Protein AF-A0AAW7A9U7-F1 (afdb_monomer_lite)

Radius of gyration: 23.46 Å; chains: 1; bounding box: 69×48×57 Å

pLDDT: mean 78.96, std 15.48, range [26.36, 98.25]

Foldseek 3Di:
DPWDWFFFLQQVVVLLLVLDPPSCPPPPVLVVLSVVLLVLLQVLVLLLVCQVPVVPNVHDCQVDVVVLQVSLLSNLVSLVSSVVSLQVNLCVRLVDDDDPSVVVLVVLLVLVCLQFWDPDCVVVVLSVVLNVCVVVVQWDKDWDDDPNFIKIFIAGPVRDTSDDDDPLADDPPDNIGGSNSVSLVSSLSSLVVSNSSSVVSSVSSCVPDDGPHDDDPVNSVVSCVVRRIRTHDCLVVSQVCCCVRPVRRHNDDCQSVCVPPVLMGGDPDDGLDQSSLVVQVVSLCVSLVWDKDDPDSFKIKTFPDPSCVVCVVPSVVSCVSSVWDFDDFDQDPVNPTTITMTGRDSDPPPPPDD

Secondary structure (DSSP, 8-state):
-PPEEEE-TTHHHHHHHTTSTT-STT-HHHHHHHHHHHHHHHHHHHHHHHHHTHHHHT--TTT-HHHHHHHHHHHHHHHHHHHHHHHHHHHHHHTPPSSSHHHHHHHHHHHHHHTT----THHHHHHHHHHHHHHTT-EEEEEEEETTEEEEEEEETTS-B-PPP-TTTB-TTSS-EEHHHHHHHHHHHHHHHHHHHHHHHHHHHHHH----SPPPHHHHHHHHHHHSEEEETTHHHHHHHHHHHHS--TTS-THHHIIIII------SPTTSHHHHHHHHHHHHHHTT---EEEETTEEEEE--HHHHHHHHHHHHHHHHTT--EEEEEE-TTSSSEEEEEE--S--------

Structure (mmCIF, N/CA/C/O backbone):
data_AF-A0AAW7A9U7-F1
#
_entry.id   AF-A0AAW7A9U7-F1
#
loop_
_atom_site.group_PDB
_atom_site.id
_atom_site.type_symbol
_atom_site.label_atom_id
_atom_site.label_alt_id
_atom_site.label_comp_id
_atom_site.label_asym_id
_atom_site.label_entity_id
_atom_site.label_seq_id
_atom_site.pdbx_PDB_ins_code
_atom_site.Cartn_x
_atom_site.Cartn_y
_atom_site.Cartn_z
_atom_site.occupancy
_atom_site.B_iso_or_equiv
_atom_site.auth_seq_id
_atom_site.auth_comp_id
_atom_site.auth_asym_id
_atom_site.auth_atom_id
_atom_site.pdbx_PDB_model_num
ATOM 1 N N . MET A 1 1 ? 20.936 14.314 9.686 1.00 41.28 1 MET A N 1
ATOM 2 C CA . MET A 1 1 ? 19.819 14.151 8.735 1.00 41.28 1 MET A CA 1
ATOM 3 C C . MET A 1 1 ? 18.602 13.797 9.559 1.00 41.28 1 MET A C 1
ATOM 5 O O . MET A 1 1 ? 18.664 12.809 10.277 1.00 41.28 1 MET A O 1
ATOM 9 N N . GLN A 1 2 ? 17.588 14.657 9.586 1.00 39.44 2 GLN A N 1
ATOM 10 C CA . GLN A 1 2 ? 16.347 14.364 10.300 1.00 39.44 2 GLN A CA 1
ATOM 11 C C . GLN A 1 2 ? 15.600 13.320 9.463 1.00 39.44 2 GLN A C 1
ATOM 13 O O . GLN A 1 2 ? 15.451 13.516 8.261 1.00 39.44 2 GLN A O 1
ATOM 18 N N . ALA A 1 3 ? 15.265 12.174 10.057 1.00 54.06 3 ALA A N 1
ATOM 19 C CA . ALA A 1 3 ? 14.523 11.139 9.352 1.00 54.06 3 ALA A CA 1
ATOM 20 C C . ALA A 1 3 ? 13.120 11.670 9.054 1.00 54.06 3 ALA A C 1
ATOM 22 O O . ALA A 1 3 ? 12.380 12.041 9.968 1.00 54.06 3 ALA A O 1
ATOM 23 N N . ASP A 1 4 ? 12.779 11.712 7.776 1.00 82.19 4 ASP A N 1
ATOM 24 C CA . ASP A 1 4 ? 11.432 12.008 7.329 1.00 82.19 4 ASP A CA 1
ATOM 25 C C . ASP A 1 4 ? 10.533 10.792 7.589 1.00 82.19 4 ASP A C 1
ATOM 27 O O . ASP A 1 4 ? 10.991 9.648 7.709 1.00 82.19 4 ASP A O 1
ATOM 31 N N . SER A 1 5 ? 9.233 11.032 7.733 1.00 88.44 5 SER A N 1
ATOM 32 C CA . SER A 1 5 ? 8.306 9.993 8.170 1.00 88.44 5 SER A CA 1
ATOM 33 C C . SER A 1 5 ? 6.943 10.098 7.509 1.00 88.44 5 SER A C 1
ATOM 35 O O . SER A 1 5 ? 6.496 11.183 7.142 1.00 88.44 5 SER A O 1
ATOM 37 N N . ILE A 1 6 ? 6.259 8.960 7.419 1.00 90.88 6 ILE A N 1
ATOM 38 C CA . ILE A 1 6 ? 4.848 8.878 7.021 1.00 90.88 6 ILE A CA 1
ATOM 39 C C . ILE A 1 6 ? 4.013 8.359 8.192 1.00 90.88 6 ILE A C 1
ATOM 41 O O . ILE A 1 6 ? 4.536 7.684 9.084 1.00 90.88 6 ILE A O 1
ATOM 45 N N . LYS A 1 7 ? 2.706 8.646 8.197 1.00 90.12 7 LYS A N 1
ATOM 46 C CA . LYS A 1 7 ? 1.786 8.111 9.213 1.00 90.12 7 LYS A CA 1
ATOM 47 C C . LYS A 1 7 ? 1.787 6.581 9.150 1.00 90.12 7 LYS A C 1
ATOM 49 O O . LYS A 1 7 ? 1.730 6.008 8.063 1.00 90.12 7 LYS A O 1
ATOM 54 N N . ASN A 1 8 ? 1.823 5.912 10.297 1.00 92.94 8 ASN A N 1
ATOM 55 C CA . ASN A 1 8 ? 1.595 4.473 10.360 1.00 92.94 8 ASN A CA 1
ATOM 56 C C . ASN A 1 8 ? 0.125 4.185 9.981 1.00 92.94 8 ASN A C 1
ATOM 58 O O . ASN A 1 8 ? -0.768 4.615 10.715 1.00 92.94 8 ASN A O 1
ATOM 62 N N . PRO A 1 9 ? -0.155 3.433 8.898 1.00 92.31 9 PRO A N 1
ATOM 63 C CA . PRO A 1 9 ? -1.517 3.101 8.471 1.00 92.31 9 PRO A CA 1
ATOM 64 C C . PRO A 1 9 ? -2.348 2.380 9.538 1.00 92.31 9 PRO A C 1
ATOM 66 O O . PRO A 1 9 ? -3.567 2.468 9.536 1.00 92.31 9 PRO A O 1
ATOM 69 N N . MET A 1 10 ? -1.697 1.678 10.469 1.00 94.50 10 MET A N 1
ATOM 70 C CA . MET A 1 10 ? -2.370 0.968 11.558 1.00 94.50 10 MET A CA 1
ATOM 71 C C . MET A 1 10 ? -2.612 1.844 12.793 1.00 94.50 10 MET A C 1
ATOM 73 O O . MET A 1 10 ? -3.199 1.351 13.750 1.00 94.50 10 MET A O 1
ATOM 77 N N . PHE A 1 11 ? -2.124 3.090 12.835 1.00 91.75 11 PHE A N 1
ATOM 78 C CA . PHE A 1 11 ? -2.052 3.859 14.082 1.00 91.75 11 PHE A CA 1
ATOM 79 C C . PHE A 1 11 ? -3.408 4.002 14.774 1.00 91.75 11 PHE A C 1
ATOM 81 O O . PHE A 1 11 ? -3.537 3.609 15.929 1.00 91.75 11 PHE A O 1
ATOM 88 N N . ASP A 1 12 ? -4.427 4.477 14.057 1.00 88.25 12 ASP A N 1
ATOM 89 C CA . ASP A 1 12 ? -5.750 4.725 14.642 1.00 88.25 12 ASP A CA 1
ATOM 90 C C . ASP A 1 12 ? -6.401 3.418 15.131 1.00 88.25 12 ASP A C 1
ATOM 92 O O . ASP A 1 12 ? -7.093 3.398 16.150 1.00 88.25 12 ASP A O 1
ATOM 96 N N . LEU A 1 13 ? -6.137 2.304 14.434 1.00 92.38 13 LEU A N 1
ATOM 97 C CA . LEU A 1 13 ? -6.562 0.970 14.850 1.00 92.38 13 LEU A CA 1
ATOM 98 C C . LEU A 1 13 ? -5.870 0.550 16.151 1.00 92.38 13 LEU A C 1
ATOM 100 O O . LEU A 1 13 ? -6.543 0.175 17.107 1.00 92.38 13 LEU A O 1
ATOM 104 N N . LEU A 1 14 ? -4.539 0.638 16.204 1.00 92.38 14 LEU A N 1
ATOM 105 C CA . LEU A 1 14 ? -3.754 0.266 17.383 1.00 92.38 14 LEU A CA 1
ATOM 106 C C . LEU A 1 14 ? -4.100 1.142 18.591 1.00 92.38 14 LEU A C 1
ATOM 108 O O . LEU A 1 14 ? -4.207 0.625 19.699 1.00 92.38 14 LEU A O 1
ATOM 112 N N . LEU A 1 15 ? -4.318 2.440 18.377 1.00 90.69 15 LEU A N 1
ATOM 113 C CA . LEU A 1 15 ? -4.740 3.372 19.416 1.00 90.69 15 LEU A CA 1
ATOM 114 C C . LEU A 1 15 ? -6.124 2.998 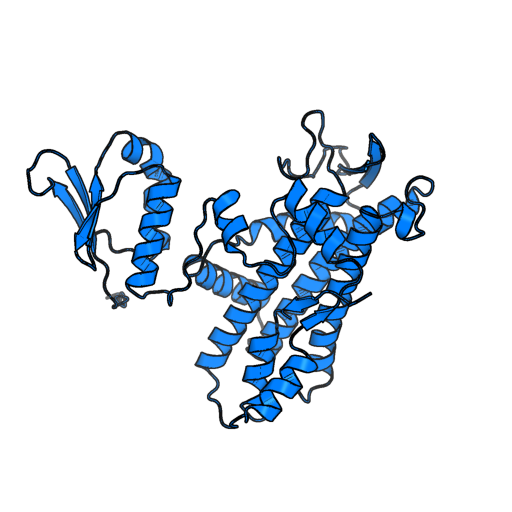19.958 1.00 90.69 15 LEU A C 1
ATOM 116 O O . LEU A 1 15 ? -6.306 2.915 21.168 1.00 90.69 15 LEU A O 1
ATOM 120 N N . PHE A 1 16 ? -7.088 2.696 19.084 1.00 90.44 16 PHE A N 1
ATOM 121 C CA . PHE A 1 16 ? -8.408 2.239 19.518 1.00 90.44 16 PHE A CA 1
ATOM 122 C C . PHE A 1 16 ? -8.340 0.912 20.282 1.00 90.44 16 PHE A C 1
ATOM 124 O O . PHE A 1 16 ? -9.045 0.742 21.275 1.00 90.44 16 PHE A O 1
ATOM 131 N N . MET A 1 17 ? -7.469 -0.014 19.874 1.00 92.38 17 MET A N 1
ATOM 132 C CA . MET A 1 17 ? -7.273 -1.289 20.569 1.00 92.38 17 MET A CA 1
ATOM 133 C C . MET A 1 17 ? -6.826 -1.110 22.027 1.00 92.38 17 MET A C 1
ATOM 135 O O . MET A 1 17 ? -7.226 -1.889 22.885 1.00 92.38 17 MET A O 1
ATOM 139 N N . GLN A 1 18 ? -6.098 -0.041 22.351 1.00 91.06 18 GLN A N 1
ATOM 140 C CA . GLN A 1 18 ? -5.706 0.276 23.733 1.00 91.06 18 GLN A CA 1
ATOM 141 C C . GLN A 1 18 ? -6.896 0.669 24.630 1.00 91.06 18 GLN A C 1
ATOM 143 O O . GLN A 1 18 ? -6.766 0.705 25.850 1.00 91.06 18 GLN A O 1
ATOM 148 N N . THR A 1 19 ? -8.065 0.952 24.048 1.00 89.81 19 THR A N 1
ATOM 149 C CA . THR A 1 19 ? -9.246 1.427 24.786 1.00 89.81 19 THR A CA 1
ATOM 150 C C . THR A 1 19 ? -10.119 0.306 25.355 1.00 89.81 19 THR A C 1
ATOM 152 O O . THR A 1 19 ? -11.183 0.587 25.902 1.00 89.81 19 THR A O 1
ATOM 155 N N . TYR A 1 20 ? -9.721 -0.965 25.251 1.00 89.00 20 TYR A N 1
ATOM 156 C CA . TYR A 1 20 ? -10.467 -2.087 25.829 1.00 89.00 20 TYR A CA 1
ATOM 157 C C . TYR A 1 20 ? -9.557 -3.254 26.239 1.00 89.00 20 TYR A C 1
ATOM 159 O O . TYR A 1 20 ? -8.436 -3.389 25.752 1.00 89.00 20 TYR A O 1
ATOM 167 N N . GLU A 1 21 ? -10.032 -4.099 27.158 1.00 85.50 21 GLU A N 1
ATOM 168 C CA . GLU A 1 21 ? -9.302 -5.285 27.635 1.00 85.50 21 GLU A CA 1
ATOM 169 C C . GLU A 1 21 ? -9.341 -6.447 26.631 1.00 85.50 21 GLU A C 1
ATOM 171 O O . GLU A 1 21 ? -10.239 -6.534 25.797 1.00 85.50 21 GLU A O 1
ATOM 176 N N . ASN A 1 22 ? -8.398 -7.394 26.736 1.00 82.69 22 ASN A N 1
ATOM 177 C CA . ASN A 1 22 ? -8.270 -8.535 25.810 1.00 82.69 22 ASN A CA 1
ATOM 178 C C . ASN A 1 22 ? -8.146 -8.105 24.336 1.00 82.69 22 ASN A C 1
ATOM 180 O O . ASN A 1 22 ? -8.550 -8.817 23.419 1.00 82.69 22 ASN A O 1
ATOM 184 N N . ASN A 1 23 ? -7.554 -6.934 24.113 1.00 82.56 23 ASN A N 1
ATOM 185 C CA . ASN A 1 23 ? -7.349 -6.336 22.799 1.00 82.56 23 ASN A CA 1
ATOM 186 C C . ASN A 1 23 ? -6.312 -7.062 21.930 1.00 82.56 23 ASN A C 1
ATOM 188 O O . ASN A 1 23 ? -6.149 -6.726 20.764 1.00 82.56 23 ASN A O 1
ATOM 192 N N . GLY A 1 24 ? -5.607 -8.060 22.465 1.00 81.81 24 GLY A N 1
ATOM 193 C CA . GLY A 1 24 ? -4.599 -8.815 21.727 1.00 81.81 24 GLY A CA 1
ATOM 194 C C . GLY A 1 24 ? -3.279 -8.070 21.515 1.00 81.81 24 GLY A C 1
ATOM 195 O O . GLY A 1 24 ? -2.397 -8.615 20.858 1.00 81.81 24 GLY A O 1
ATOM 196 N N . LEU A 1 25 ? -3.103 -6.874 22.088 1.00 87.69 25 LEU A N 1
ATOM 197 C CA . LEU A 1 25 ? -1.838 -6.131 22.057 1.00 87.69 25 LEU A CA 1
ATOM 198 C C . LEU A 1 25 ? -0.754 -6.748 22.951 1.00 87.69 25 LEU A C 1
ATOM 200 O O . LEU A 1 25 ? 0.408 -6.389 22.793 1.00 87.69 25 LEU A O 1
ATOM 204 N N . ASP A 1 26 ? -1.119 -7.716 23.796 1.00 87.38 26 ASP A N 1
ATOM 205 C CA . ASP A 1 26 ? -0.199 -8.579 24.545 1.00 87.38 26 ASP A CA 1
ATOM 206 C C . ASP A 1 26 ? 0.092 -9.919 23.831 1.00 87.38 26 ASP A C 1
ATOM 208 O O . ASP A 1 26 ? 0.961 -10.677 24.263 1.00 87.38 26 ASP A O 1
ATOM 212 N N . ASP A 1 27 ? -0.599 -10.239 22.723 1.00 93.56 27 ASP A N 1
ATOM 213 C CA . ASP A 1 27 ? -0.305 -11.448 21.941 1.00 93.56 27 ASP A CA 1
ATOM 214 C C . ASP A 1 27 ? 0.951 -11.230 21.086 1.00 93.56 27 ASP A C 1
ATOM 216 O O . ASP A 1 27 ? 0.940 -10.535 20.064 1.00 93.56 27 ASP A O 1
ATOM 220 N N . GLU A 1 28 ? 2.040 -11.903 21.459 1.00 93.69 28 GLU A N 1
ATOM 221 C CA . GLU A 1 28 ? 3.309 -11.874 20.733 1.00 93.69 28 GLU A CA 1
ATOM 222 C C . GLU A 1 28 ? 3.166 -12.167 19.232 1.00 93.69 28 GLU A C 1
ATOM 224 O O . GLU A 1 28 ? 3.887 -11.582 18.415 1.00 93.69 28 GLU A O 1
ATOM 229 N N . LYS A 1 29 ? 2.247 -13.057 18.832 1.00 93.62 29 LYS A N 1
ATOM 230 C CA . LYS A 1 29 ? 2.025 -13.376 17.415 1.00 93.62 29 LYS A CA 1
ATOM 231 C C . LYS A 1 29 ? 1.421 -12.192 16.677 1.00 93.62 29 LYS A C 1
ATOM 233 O O . LYS A 1 29 ? 1.859 -11.909 15.559 1.00 93.62 29 LYS A O 1
ATOM 238 N N . PHE A 1 30 ? 0.454 -11.507 17.282 1.00 94.31 30 PHE A N 1
ATOM 239 C CA . PHE A 1 30 ? -0.150 -10.306 16.716 1.00 94.31 30 PHE A CA 1
ATOM 240 C C . PHE A 1 30 ? 0.872 -9.172 16.617 1.00 94.31 30 PHE A C 1
ATOM 242 O O . PHE A 1 30 ? 1.113 -8.653 15.525 1.00 94.31 30 PHE A O 1
ATOM 249 N N . ILE A 1 31 ? 1.584 -8.885 17.712 1.00 93.25 31 ILE A N 1
ATOM 250 C CA . ILE A 1 31 ? 2.655 -7.878 17.750 1.00 93.25 31 ILE A CA 1
ATOM 251 C C . ILE A 1 31 ? 3.687 -8.149 16.647 1.00 93.25 31 ILE A C 1
ATOM 253 O O . ILE A 1 31 ? 4.125 -7.233 15.943 1.00 93.25 31 ILE A O 1
ATOM 257 N N . ARG A 1 32 ? 4.076 -9.417 16.456 1.00 94.62 32 ARG A N 1
ATOM 258 C CA . ARG A 1 32 ? 5.034 -9.810 15.418 1.00 94.62 32 ARG A CA 1
ATOM 259 C C . ARG A 1 32 ? 4.496 -9.579 14.010 1.00 94.62 32 ARG A C 1
ATOM 261 O O . ARG A 1 32 ? 5.272 -9.164 13.153 1.00 94.62 32 ARG A O 1
ATOM 268 N N . LYS A 1 33 ? 3.203 -9.803 13.752 1.00 95.75 33 LYS A N 1
ATOM 269 C CA . LYS A 1 33 ? 2.580 -9.481 12.455 1.00 95.75 33 LYS A CA 1
ATOM 270 C C . LYS A 1 33 ? 2.636 -7.982 12.171 1.00 95.75 33 LYS A C 1
ATOM 272 O O . LYS A 1 33 ? 3.108 -7.609 11.101 1.00 95.75 33 LYS A O 1
ATOM 277 N N . CYS A 1 34 ? 2.268 -7.145 13.141 1.00 95.56 34 CYS A N 1
ATOM 278 C CA . CYS A 1 34 ? 2.340 -5.688 13.008 1.00 95.56 34 CYS A CA 1
ATOM 279 C C . CYS A 1 34 ? 3.777 -5.223 12.725 1.00 95.56 34 CYS A C 1
ATOM 281 O O . CYS A 1 34 ? 4.018 -4.516 11.749 1.00 95.56 34 CYS A O 1
ATOM 283 N N . LYS A 1 35 ? 4.767 -5.699 13.496 1.00 95.19 35 LYS A N 1
ATOM 284 C CA . LYS A 1 35 ? 6.194 -5.394 13.258 1.00 95.19 35 LYS A CA 1
ATOM 285 C C . LYS A 1 35 ? 6.685 -5.880 11.891 1.00 95.19 35 LYS A C 1
ATOM 287 O O . LYS A 1 35 ? 7.459 -5.189 11.226 1.00 95.19 35 LYS A O 1
ATOM 292 N N . ASN A 1 36 ? 6.239 -7.058 11.456 1.00 97.31 36 ASN A N 1
ATOM 293 C CA . ASN A 1 36 ? 6.589 -7.604 10.149 1.00 97.31 36 ASN A CA 1
ATOM 294 C C . ASN A 1 36 ? 5.992 -6.785 9.003 1.00 97.31 36 ASN A C 1
ATOM 296 O O . ASN A 1 36 ? 6.647 -6.681 7.967 1.00 97.31 36 ASN A O 1
ATOM 300 N N . LEU A 1 37 ? 4.797 -6.206 9.163 1.00 98.00 37 LEU A N 1
ATOM 301 C CA . LEU A 1 37 ? 4.210 -5.325 8.152 1.00 98.00 37 LEU A CA 1
ATOM 302 C C . LEU A 1 37 ? 5.119 -4.115 7.922 1.00 98.00 37 LEU A C 1
ATOM 304 O O . LEU A 1 37 ? 5.569 -3.907 6.797 1.00 98.00 37 LEU A O 1
ATOM 308 N N . VAL A 1 38 ? 5.478 -3.409 9.002 1.00 96.44 38 VAL A N 1
ATOM 309 C CA . VAL A 1 38 ? 6.403 -2.263 8.950 1.00 96.44 38 VAL A CA 1
ATOM 310 C C . VAL A 1 38 ? 7.731 -2.679 8.320 1.00 96.44 38 VAL A C 1
ATOM 312 O O . VAL A 1 38 ? 8.179 -2.083 7.350 1.00 96.44 38 VAL A O 1
ATOM 315 N N . THR A 1 39 ? 8.320 -3.778 8.798 1.00 96.75 39 THR A N 1
ATOM 316 C CA . THR A 1 39 ? 9.617 -4.271 8.308 1.00 96.75 39 THR A CA 1
ATOM 317 C C . THR A 1 39 ? 9.596 -4.592 6.812 1.00 96.75 39 THR A C 1
ATOM 319 O O . THR A 1 39 ? 10.564 -4.312 6.105 1.00 96.75 39 THR A O 1
ATOM 322 N N . ASN A 1 40 ? 8.531 -5.224 6.308 1.00 98.25 40 ASN A N 1
ATOM 323 C CA . ASN A 1 40 ? 8.441 -5.555 4.886 1.00 98.25 40 ASN A CA 1
ATOM 324 C C . ASN A 1 40 ? 8.168 -4.317 4.033 1.00 98.25 40 ASN A C 1
ATOM 326 O O . ASN A 1 40 ? 8.744 -4.225 2.951 1.00 98.25 40 ASN A O 1
ATOM 330 N N . PHE A 1 41 ? 7.383 -3.360 4.531 1.00 97.69 41 PHE A N 1
ATOM 331 C CA . PHE A 1 41 ? 7.196 -2.076 3.864 1.00 97.69 41 PHE A CA 1
ATOM 332 C C . PHE A 1 41 ? 8.513 -1.292 3.783 1.00 97.69 41 PHE A C 1
ATOM 334 O O . PHE A 1 41 ? 8.893 -0.856 2.702 1.00 97.69 41 PHE A O 1
ATOM 341 N N . THR A 1 42 ? 9.288 -1.216 4.869 1.00 95.94 42 THR A N 1
ATOM 342 C CA . THR A 1 42 ? 10.629 -0.606 4.858 1.00 95.94 42 THR A CA 1
ATOM 343 C C . THR A 1 42 ? 11.575 -1.298 3.888 1.00 95.94 42 THR A C 1
ATOM 345 O O . THR A 1 42 ? 12.300 -0.632 3.159 1.00 95.94 42 THR A O 1
ATOM 348 N N . LYS A 1 43 ? 11.545 -2.630 3.809 1.00 96.75 43 LYS A N 1
ATOM 349 C CA . LYS A 1 43 ? 12.347 -3.377 2.829 1.00 96.75 43 LYS A CA 1
ATOM 350 C C . LYS A 1 43 ? 11.943 -3.077 1.387 1.00 96.75 43 LYS A C 1
ATOM 352 O O . LYS A 1 43 ? 12.829 -2.978 0.543 1.00 96.75 43 LYS A O 1
ATOM 357 N N . LEU A 1 44 ? 10.645 -2.949 1.106 1.00 97.69 44 LEU A N 1
ATOM 358 C CA . LEU A 1 44 ? 10.158 -2.524 -0.206 1.00 97.69 44 LEU A CA 1
ATOM 359 C C . LEU A 1 44 ? 10.669 -1.117 -0.520 1.00 97.69 44 LEU A C 1
ATOM 361 O O . LEU A 1 44 ? 11.357 -0.948 -1.519 1.00 97.69 44 LEU A O 1
ATOM 365 N N . TYR A 1 45 ? 10.419 -0.157 0.374 1.00 95.56 45 TYR A N 1
ATOM 366 C CA . TYR A 1 45 ? 10.874 1.225 0.239 1.00 95.56 45 TYR A CA 1
ATOM 367 C C . TYR A 1 45 ? 12.372 1.307 -0.073 1.00 95.56 45 TYR A C 1
ATOM 369 O O . TYR A 1 45 ? 12.745 1.872 -1.093 1.00 95.56 45 TYR A O 1
ATOM 377 N N . LEU A 1 46 ? 13.221 0.671 0.742 1.00 93.50 46 LEU A N 1
ATOM 378 C CA . LEU A 1 46 ? 14.675 0.692 0.557 1.00 93.50 46 LEU A CA 1
ATOM 379 C C . LEU A 1 46 ? 15.107 0.062 -0.772 1.00 93.50 46 LEU A C 1
ATOM 381 O O . LEU A 1 46 ? 16.091 0.492 -1.366 1.00 93.50 46 LEU A O 1
ATOM 385 N N . SER A 1 47 ? 14.377 -0.945 -1.257 1.00 94.94 47 SER A N 1
ATOM 386 C CA . SER A 1 47 ? 14.666 -1.562 -2.557 1.00 94.94 47 SER A CA 1
ATOM 387 C C . SER A 1 47 ? 14.351 -0.598 -3.696 1.00 94.94 47 SER A C 1
ATOM 389 O O . SER A 1 47 ? 15.181 -0.413 -4.582 1.00 94.94 47 SER A O 1
ATOM 391 N N . VAL A 1 48 ? 13.198 0.073 -3.641 1.00 94.56 48 VAL A N 1
ATOM 392 C CA . VAL A 1 48 ? 12.820 1.092 -4.630 1.00 94.56 48 VAL A CA 1
ATOM 393 C C . VAL A 1 48 ? 13.777 2.278 -4.584 1.00 94.56 48 VAL A C 1
ATOM 395 O O . VAL A 1 48 ? 14.305 2.684 -5.612 1.00 94.56 48 VAL A O 1
ATOM 398 N N . ASP A 1 49 ? 14.075 2.778 -3.393 1.00 92.25 49 ASP A N 1
ATOM 399 C CA . ASP A 1 49 ? 15.027 3.862 -3.173 1.00 92.25 49 ASP A CA 1
ATOM 400 C C . ASP A 1 49 ? 16.443 3.497 -3.668 1.00 92.25 49 ASP A C 1
ATOM 402 O O . ASP A 1 49 ? 17.129 4.323 -4.267 1.00 92.25 49 ASP A O 1
ATOM 406 N N . SER A 1 50 ? 16.873 2.237 -3.528 1.00 91.62 50 SER A N 1
ATOM 407 C CA . SER A 1 50 ? 18.141 1.777 -4.114 1.00 91.62 50 SER A CA 1
ATOM 408 C C . SER A 1 50 ? 18.137 1.764 -5.646 1.00 91.62 50 SER A C 1
ATOM 410 O O . SER A 1 50 ? 19.170 2.053 -6.243 1.00 91.62 50 SER A O 1
ATOM 412 N N . ILE A 1 51 ? 16.998 1.460 -6.287 1.00 92.38 51 ILE A N 1
ATOM 413 C CA . ILE A 1 51 ? 16.861 1.510 -7.752 1.00 92.38 51 ILE A CA 1
ATOM 414 C C . ILE A 1 51 ? 17.002 2.956 -8.241 1.00 92.38 51 ILE A C 1
ATOM 416 O O . ILE A 1 51 ? 17.697 3.204 -9.222 1.00 92.38 51 ILE A O 1
ATOM 420 N N . LEU A 1 52 ? 16.355 3.906 -7.560 1.00 88.44 52 LEU A N 1
ATOM 421 C CA . LEU A 1 52 ? 16.383 5.324 -7.937 1.00 88.44 52 LEU A CA 1
ATOM 422 C C . LEU A 1 52 ? 17.754 5.953 -7.708 1.00 88.44 52 LEU A C 1
ATOM 424 O O . LEU A 1 52 ? 18.227 6.750 -8.512 1.00 88.44 52 LEU A O 1
ATOM 428 N N . ASN A 1 53 ? 18.391 5.578 -6.603 1.00 85.75 53 ASN A N 1
ATOM 429 C CA . ASN A 1 53 ? 19.597 6.219 -6.112 1.00 85.75 53 ASN A CA 1
ATOM 430 C C . ASN A 1 53 ? 20.786 5.253 -6.108 1.00 85.75 53 ASN A C 1
ATOM 432 O O . ASN A 1 53 ? 21.534 5.205 -5.128 1.00 85.75 53 ASN A O 1
ATOM 436 N N . GLU A 1 54 ? 20.965 4.499 -7.198 1.00 83.81 54 GLU A N 1
ATOM 437 C CA . GLU A 1 54 ? 21.988 3.453 -7.351 1.00 83.81 54 GLU A CA 1
ATOM 438 C C . GLU A 1 54 ? 23.372 3.937 -6.885 1.00 83.81 54 GLU A C 1
ATOM 440 O O . GLU A 1 54 ? 23.935 3.390 -5.934 1.00 83.81 54 GLU A O 1
ATOM 445 N N . ASN A 1 55 ? 23.850 5.051 -7.453 1.00 75.25 55 ASN A N 1
ATOM 446 C CA . ASN A 1 55 ? 25.160 5.640 -7.146 1.00 75.25 55 ASN A CA 1
ATOM 447 C C . ASN A 1 55 ? 25.351 5.974 -5.656 1.00 75.25 55 ASN A C 1
ATOM 449 O O . ASN A 1 55 ? 26.456 5.855 -5.132 1.00 75.25 55 ASN A O 1
ATOM 453 N N . SER A 1 56 ? 24.284 6.391 -4.973 1.00 76.50 56 SER A N 1
ATOM 454 C CA . SER A 1 56 ? 24.313 6.766 -3.553 1.00 76.50 56 SER A CA 1
ATOM 455 C C . SER A 1 56 ? 24.044 5.578 -2.624 1.00 76.50 56 SER A C 1
ATOM 457 O O . SER A 1 56 ? 24.340 5.642 -1.436 1.00 76.50 56 SER A O 1
ATOM 459 N N . SER A 1 57 ? 23.463 4.498 -3.149 1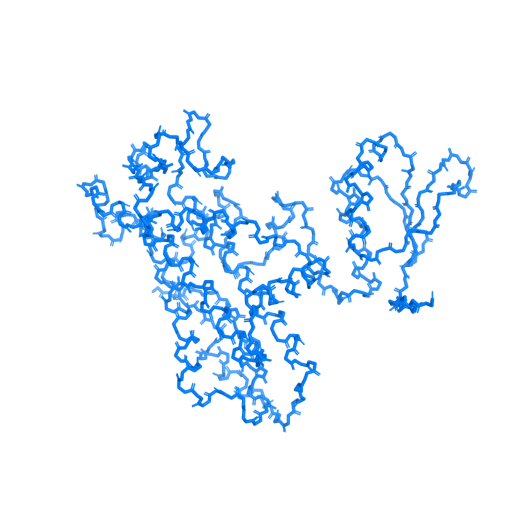.00 71.44 57 SER A N 1
ATOM 460 C CA . SER A 1 57 ? 23.076 3.304 -2.391 1.00 71.44 57 SER A CA 1
ATOM 461 C C . SER A 1 57 ? 24.207 2.281 -2.235 1.00 71.44 57 SER A C 1
ATOM 463 O O . SER A 1 57 ? 24.114 1.385 -1.399 1.00 71.44 57 SER A O 1
ATOM 465 N N . GLY A 1 58 ? 25.273 2.402 -3.035 1.00 71.56 58 GLY A N 1
ATOM 466 C CA . GLY A 1 58 ? 26.395 1.460 -3.047 1.00 71.56 58 GLY A CA 1
ATOM 467 C C . GLY A 1 58 ? 26.106 0.136 -3.766 1.00 71.56 58 GLY A C 1
ATOM 468 O O . GLY A 1 58 ? 26.974 -0.737 -3.787 1.00 71.56 58 GLY A O 1
ATOM 469 N N . PHE A 1 59 ? 24.921 -0.022 -4.364 1.00 77.62 59 PHE A N 1
ATOM 470 C CA . PHE A 1 59 ? 24.599 -1.141 -5.249 1.00 77.62 59 PHE A CA 1
ATOM 471 C C . PHE A 1 59 ? 25.050 -0.821 -6.685 1.00 77.62 59 PHE A C 1
ATOM 473 O O . PHE A 1 59 ? 24.841 0.288 -7.157 1.00 77.62 59 PHE A O 1
ATOM 480 N N . ASP A 1 60 ? 25.671 -1.784 -7.376 1.00 79.69 60 ASP A N 1
ATOM 481 C CA . ASP A 1 60 ? 26.105 -1.656 -8.781 1.00 79.69 60 ASP A CA 1
ATOM 482 C C . ASP A 1 60 ? 25.219 -2.538 -9.674 1.00 79.69 60 ASP A C 1
ATOM 484 O O . ASP A 1 60 ? 25.591 -3.632 -10.115 1.00 79.69 60 ASP A O 1
ATOM 488 N N . TYR A 1 61 ? 23.989 -2.076 -9.880 1.00 84.25 61 TYR A N 1
ATOM 489 C CA . TYR A 1 61 ? 23.006 -2.720 -10.742 1.00 84.25 61 TYR A CA 1
ATOM 490 C C . TYR A 1 61 ? 23.426 -2.658 -12.213 1.00 84.25 61 TYR A C 1
ATOM 492 O O . TYR A 1 61 ? 23.139 -3.596 -12.959 1.00 84.25 61 TYR A O 1
ATOM 500 N N . LYS A 1 62 ? 24.152 -1.620 -12.648 1.00 82.00 62 LYS A N 1
ATOM 501 C CA . LYS A 1 62 ? 24.690 -1.502 -14.016 1.00 82.00 62 LYS A CA 1
ATOM 502 C C . LYS A 1 62 ? 25.595 -2.667 -14.382 1.00 82.00 62 LYS A C 1
ATOM 504 O O . LYS A 1 62 ? 25.435 -3.249 -15.459 1.00 82.00 62 LYS A O 1
ATOM 509 N N . ARG A 1 63 ? 26.506 -3.058 -13.490 1.00 83.75 63 ARG A N 1
ATOM 510 C CA . ARG A 1 63 ? 27.466 -4.138 -13.764 1.00 83.75 63 ARG A CA 1
ATOM 511 C C . ARG A 1 63 ? 26.991 -5.521 -13.332 1.00 83.75 63 ARG A C 1
ATOM 513 O O . ARG A 1 63 ? 27.591 -6.503 -13.763 1.00 83.75 63 ARG A O 1
ATOM 520 N N . ASN A 1 64 ? 25.927 -5.625 -12.533 1.00 87.56 64 ASN A N 1
ATOM 521 C CA . ASN A 1 64 ? 25.453 -6.904 -12.008 1.00 87.56 64 ASN A CA 1
ATOM 522 C C . ASN A 1 64 ? 24.020 -7.243 -12.450 1.00 87.56 64 ASN A C 1
ATOM 524 O O . ASN A 1 64 ? 23.036 -6.833 -11.835 1.00 87.56 64 ASN A O 1
ATOM 528 N N . GLU A 1 65 ? 23.909 -8.054 -13.503 1.00 86.69 65 GLU A N 1
ATOM 529 C CA . GLU A 1 65 ? 22.626 -8.520 -14.044 1.00 86.69 65 GLU A CA 1
ATOM 530 C C . GLU A 1 65 ? 21.790 -9.313 -13.043 1.00 86.69 65 GLU A C 1
ATOM 532 O O . GLU A 1 65 ? 20.588 -9.074 -12.923 1.00 86.69 65 GLU A O 1
ATOM 537 N N . LEU A 1 66 ? 22.423 -10.208 -12.283 1.00 88.19 66 LEU A N 1
ATOM 538 C CA . LEU A 1 66 ? 21.729 -11.020 -11.292 1.00 88.19 66 LEU A CA 1
ATOM 539 C C . LEU A 1 66 ? 21.074 -10.139 -10.224 1.00 88.19 66 LEU A C 1
ATOM 541 O O . LEU A 1 66 ? 19.926 -10.375 -9.856 1.00 88.19 66 LEU A O 1
ATOM 545 N N . MET A 1 67 ? 21.769 -9.093 -9.770 1.00 89.56 67 MET A N 1
ATOM 546 C CA . MET A 1 67 ? 21.211 -8.146 -8.805 1.00 89.56 67 MET A CA 1
ATOM 547 C C . MET A 1 67 ? 20.023 -7.370 -9.376 1.00 89.56 67 MET A C 1
ATOM 549 O O . MET A 1 67 ? 19.057 -7.154 -8.651 1.00 89.56 67 MET A O 1
ATOM 553 N N . ARG A 1 68 ? 20.038 -7.001 -10.667 1.00 91.56 68 ARG A N 1
ATOM 554 C CA . ARG A 1 68 ? 18.877 -6.352 -11.304 1.00 91.56 68 ARG A CA 1
ATOM 555 C C . ARG A 1 68 ? 17.637 -7.237 -11.242 1.00 91.56 68 ARG A C 1
ATOM 557 O O . ARG A 1 68 ? 16.578 -6.778 -10.823 1.00 91.56 68 ARG A O 1
ATOM 564 N N . ILE A 1 69 ? 17.782 -8.502 -11.645 1.00 92.44 69 ILE A N 1
ATOM 565 C CA . ILE A 1 69 ? 16.684 -9.478 -11.639 1.00 92.44 69 ILE A CA 1
ATOM 566 C C . ILE A 1 69 ? 16.176 -9.664 -10.208 1.00 92.44 69 ILE A C 1
ATOM 568 O O . ILE A 1 69 ? 14.988 -9.483 -9.944 1.00 92.44 69 ILE A O 1
ATOM 572 N N . GLN A 1 70 ? 17.087 -9.936 -9.270 1.00 92.50 70 GLN A N 1
ATOM 573 C CA . GLN A 1 70 ? 16.747 -10.190 -7.873 1.00 92.50 70 GLN A CA 1
ATOM 574 C C . GLN A 1 70 ? 16.037 -9.007 -7.214 1.00 92.50 70 GLN A C 1
ATOM 576 O O . GLN A 1 70 ? 15.068 -9.223 -6.491 1.00 92.50 70 GLN A O 1
ATOM 581 N N . THR A 1 71 ? 16.463 -7.767 -7.462 1.00 94.25 71 THR A N 1
ATOM 582 C CA . THR A 1 71 ? 15.799 -6.591 -6.883 1.00 94.25 71 THR A CA 1
ATOM 583 C C . THR A 1 71 ? 14.381 -6.419 -7.433 1.00 94.25 71 THR A C 1
ATOM 585 O O . THR A 1 71 ? 13.462 -6.147 -6.659 1.00 94.25 71 THR A O 1
ATOM 588 N N . ILE A 1 72 ? 14.162 -6.641 -8.736 1.00 95.25 72 ILE A N 1
ATOM 589 C CA . ILE A 1 72 ? 12.819 -6.583 -9.340 1.00 95.25 72 ILE A CA 1
ATOM 590 C C . ILE A 1 72 ? 11.915 -7.664 -8.735 1.00 95.25 72 ILE A C 1
ATOM 592 O O . ILE A 1 72 ? 10.819 -7.354 -8.263 1.00 95.25 72 ILE A O 1
ATOM 596 N N . GLU A 1 73 ? 12.371 -8.919 -8.687 1.00 95.44 73 GLU A N 1
ATOM 597 C CA . GLU A 1 73 ? 11.624 -10.024 -8.066 1.00 95.44 73 GLU A CA 1
ATOM 598 C C . GLU A 1 73 ? 11.314 -9.746 -6.596 1.00 95.44 73 GLU A C 1
ATOM 600 O O . GLU A 1 73 ? 10.190 -9.954 -6.129 1.00 95.44 73 GLU A O 1
ATOM 605 N N . TYR A 1 74 ? 12.297 -9.226 -5.863 1.00 96.06 74 TYR A N 1
ATOM 606 C CA . TYR A 1 74 ? 12.163 -8.907 -4.453 1.00 96.06 74 TYR A CA 1
ATOM 607 C C . TYR A 1 74 ? 11.073 -7.861 -4.202 1.00 96.06 74 TYR A C 1
ATOM 609 O O . TYR A 1 74 ? 10.271 -8.039 -3.281 1.00 96.06 74 TYR A O 1
ATOM 617 N N . CYS A 1 75 ? 10.967 -6.825 -5.039 1.00 97.31 75 CYS A N 1
ATOM 618 C CA . CYS A 1 75 ? 9.883 -5.847 -4.953 1.00 97.31 75 CYS A CA 1
ATOM 619 C C . CYS A 1 75 ? 8.498 -6.500 -5.130 1.00 97.31 75 CYS A C 1
ATOM 621 O O . CYS A 1 75 ? 7.617 -6.283 -4.293 1.00 97.31 75 CYS A O 1
ATOM 623 N N . TYR A 1 76 ? 8.309 -7.366 -6.139 1.00 95.88 76 TYR A N 1
ATOM 624 C CA . TYR A 1 76 ? 7.053 -8.119 -6.323 1.00 95.88 76 TYR A CA 1
ATOM 625 C C . TYR A 1 76 ? 6.707 -8.976 -5.099 1.00 95.88 76 TYR A C 1
ATOM 627 O O . TYR A 1 76 ? 5.571 -8.964 -4.612 1.00 95.88 76 TYR A O 1
ATOM 635 N N . LEU A 1 77 ? 7.692 -9.706 -4.570 1.00 95.75 77 LEU A N 1
ATOM 636 C CA . LEU A 1 77 ? 7.517 -10.548 -3.387 1.00 95.75 77 LEU A CA 1
ATOM 637 C C . LEU A 1 77 ? 7.140 -9.721 -2.154 1.00 95.75 77 LEU A C 1
ATOM 639 O O . LEU A 1 77 ? 6.282 -10.139 -1.369 1.00 95.75 77 LEU A O 1
ATOM 643 N N . LYS A 1 78 ? 7.749 -8.543 -1.971 1.00 97.44 78 LYS A N 1
ATOM 644 C CA . LYS A 1 78 ? 7.457 -7.671 -0.829 1.00 97.44 78 LYS A CA 1
ATOM 645 C C . LYS A 1 78 ? 6.064 -7.080 -0.890 1.00 97.44 78 LYS A C 1
ATOM 647 O O . LYS A 1 78 ? 5.378 -7.141 0.126 1.00 97.44 78 LYS A O 1
ATOM 652 N N . ILE A 1 79 ? 5.620 -6.609 -2.053 1.00 95.56 79 ILE A N 1
ATOM 653 C CA . ILE A 1 79 ? 4.256 -6.094 -2.231 1.00 95.56 79 ILE A CA 1
ATOM 654 C C . ILE A 1 79 ? 3.229 -7.155 -1.824 1.00 95.56 79 ILE A C 1
ATOM 656 O O . ILE A 1 79 ? 2.359 -6.886 -0.997 1.00 95.56 79 ILE A O 1
ATOM 660 N N . SER A 1 80 ? 3.387 -8.393 -2.302 1.00 93.06 80 SER A N 1
ATOM 661 C CA . SER A 1 80 ? 2.479 -9.473 -1.907 1.00 93.06 80 SER A CA 1
ATOM 662 C C . SER A 1 80 ? 2.584 -9.850 -0.430 1.00 93.06 80 SER A C 1
ATOM 664 O O . SER A 1 80 ? 1.574 -10.138 0.199 1.00 93.06 80 SER A O 1
ATOM 666 N N . THR A 1 81 ? 3.786 -9.842 0.147 1.00 95.69 81 THR A N 1
ATOM 667 C CA . THR A 1 81 ? 3.967 -10.161 1.572 1.00 95.69 81 THR A CA 1
ATOM 668 C C . THR A 1 81 ? 3.278 -9.125 2.465 1.00 95.69 81 THR A C 1
ATOM 670 O O . THR A 1 81 ? 2.676 -9.479 3.476 1.00 95.69 81 THR A O 1
ATOM 673 N N . ILE A 1 82 ? 3.379 -7.840 2.113 1.00 97.44 82 ILE A N 1
ATOM 674 C CA . ILE A 1 82 ? 2.738 -6.736 2.839 1.00 97.44 82 ILE A CA 1
ATOM 675 C C . ILE A 1 82 ? 1.217 -6.880 2.766 1.00 97.44 82 ILE A C 1
ATOM 677 O O . ILE A 1 82 ? 0.551 -6.770 3.794 1.00 97.44 82 ILE A O 1
ATOM 681 N N . TRP A 1 83 ? 0.689 -7.197 1.580 1.00 91.94 83 TRP A N 1
ATOM 682 C CA . TRP A 1 83 ? -0.725 -7.513 1.391 1.00 91.94 83 TRP A CA 1
ATOM 683 C C . TRP A 1 83 ? -1.196 -8.630 2.325 1.00 91.94 83 TRP A C 1
ATOM 685 O O . TRP A 1 83 ? -2.098 -8.432 3.138 1.00 91.94 83 TRP A O 1
ATOM 695 N N . ASP A 1 84 ? -0.526 -9.783 2.280 1.00 91.56 84 ASP A N 1
ATOM 696 C CA . ASP A 1 84 ? -0.891 -10.948 3.087 1.00 91.56 84 ASP A CA 1
ATOM 697 C C . ASP A 1 84 ? -0.842 -10.643 4.589 1.00 91.56 84 ASP A C 1
ATOM 699 O O . ASP A 1 84 ? -1.701 -11.098 5.348 1.00 91.56 84 ASP A O 1
ATOM 703 N N . LEU A 1 85 ? 0.148 -9.863 5.033 1.00 96.00 85 LEU A N 1
ATOM 704 C CA . LEU A 1 85 ? 0.266 -9.438 6.427 1.00 96.00 85 LEU A CA 1
ATOM 705 C C . LEU A 1 85 ? -0.888 -8.531 6.851 1.00 96.00 85 LEU A C 1
ATOM 707 O O . LEU A 1 85 ? -1.410 -8.726 7.948 1.00 96.00 85 LEU A O 1
ATOM 711 N N . ALA A 1 86 ? -1.311 -7.588 6.006 1.00 94.81 86 ALA A N 1
ATOM 712 C CA . ALA A 1 86 ? -2.442 -6.715 6.306 1.00 94.81 86 ALA A CA 1
ATOM 713 C C . ALA A 1 86 ? -3.720 -7.531 6.541 1.00 94.81 86 ALA A C 1
ATOM 715 O O . ALA A 1 86 ? -4.387 -7.371 7.563 1.00 94.81 86 ALA A O 1
ATOM 716 N N . TYR A 1 87 ? -3.994 -8.494 5.663 1.00 91.19 87 TYR A N 1
ATOM 717 C CA . TYR A 1 87 ? -5.135 -9.399 5.801 1.00 91.19 87 TYR A CA 1
ATOM 718 C C . TYR A 1 87 ? -5.045 -10.292 7.037 1.00 91.19 87 TYR A C 1
ATOM 720 O O . TYR A 1 87 ? -6.044 -10.507 7.715 1.00 91.19 87 TYR A O 1
ATOM 728 N N . GLN A 1 88 ? -3.856 -10.794 7.377 1.00 91.94 88 GLN A N 1
ATOM 729 C CA . GLN A 1 88 ? -3.669 -11.587 8.596 1.00 91.94 88 GLN A CA 1
ATOM 730 C C . GLN A 1 88 ? -3.888 -10.767 9.874 1.00 91.94 88 GLN A C 1
ATOM 732 O O . GLN A 1 88 ? -4.350 -11.317 10.871 1.00 91.94 88 GLN A O 1
ATOM 737 N N . ILE A 1 89 ? -3.532 -9.480 9.863 1.00 94.69 89 ILE A N 1
ATOM 738 C CA . ILE A 1 89 ? -3.804 -8.552 10.970 1.00 94.69 89 ILE A CA 1
ATOM 739 C C . ILE A 1 89 ? -5.314 -8.320 11.074 1.00 94.69 89 ILE A C 1
ATOM 741 O O . ILE A 1 89 ? -5.873 -8.456 12.157 1.00 94.69 89 ILE A O 1
ATOM 745 N N . ALA A 1 90 ? -5.990 -8.055 9.956 1.00 92.50 90 ALA A N 1
ATOM 746 C CA . ALA A 1 90 ? -7.438 -7.875 9.926 1.00 92.50 90 ALA A CA 1
ATOM 747 C C . ALA A 1 90 ? -8.210 -9.130 10.376 1.00 92.50 90 ALA A C 1
ATOM 749 O O . ALA A 1 90 ? -9.128 -9.020 11.184 1.00 92.50 90 ALA A O 1
ATOM 750 N N . ASP A 1 91 ? -7.818 -10.328 9.921 1.00 89.06 91 ASP A N 1
ATOM 751 C CA . ASP A 1 91 ? -8.426 -11.601 10.347 1.00 89.06 91 ASP A CA 1
ATOM 752 C C . ASP A 1 91 ? -8.278 -11.821 11.854 1.00 89.06 91 ASP A C 1
ATOM 754 O O . ASP A 1 91 ? -9.211 -12.293 12.503 1.00 89.06 91 ASP A O 1
ATOM 758 N N . TYR A 1 92 ? -7.123 -11.447 12.413 1.00 91.06 92 TYR A N 1
ATOM 759 C CA . TYR A 1 92 ? -6.893 -11.501 13.852 1.00 91.06 92 TYR A CA 1
ATOM 760 C C . TYR A 1 92 ? -7.821 -10.541 14.606 1.00 91.06 92 TYR A C 1
ATOM 762 O O . TYR A 1 92 ? -8.471 -10.949 15.563 1.00 91.06 92 TYR A O 1
ATOM 770 N N . VAL A 1 93 ? -7.906 -9.286 14.155 1.00 91.50 93 VAL A N 1
ATOM 771 C CA . VAL A 1 93 ? -8.683 -8.228 14.821 1.00 91.50 93 VAL A CA 1
ATOM 772 C C . VAL A 1 93 ? -10.189 -8.488 14.753 1.00 91.50 93 VAL A C 1
ATOM 774 O O . VAL A 1 93 ? -10.886 -8.314 15.747 1.00 91.50 93 VAL A O 1
ATOM 777 N N . LEU A 1 94 ? -10.697 -8.911 13.595 1.00 89.00 94 LEU A N 1
ATOM 778 C CA . LEU A 1 94 ? -12.135 -9.081 13.353 1.00 89.00 94 LEU A CA 1
ATOM 779 C C . LEU A 1 94 ? -12.638 -10.499 13.665 1.00 89.00 94 LEU A C 1
ATOM 781 O O . LEU A 1 94 ? -13.844 -10.735 13.707 1.00 89.00 94 LEU A O 1
ATOM 785 N N . GLY A 1 95 ? -11.734 -11.456 13.893 1.00 80.94 95 GLY A N 1
ATOM 786 C CA . GLY A 1 95 ? -12.082 -12.791 14.376 1.00 80.94 95 GLY A CA 1
ATOM 787 C C . GLY A 1 95 ? -12.945 -13.615 13.412 1.00 80.94 95 GLY A C 1
ATOM 788 O O . GLY A 1 95 ? -13.833 -14.350 13.857 1.00 80.94 95 GLY A O 1
ATOM 789 N N . TYR A 1 96 ? -12.718 -13.532 12.094 1.00 71.31 96 TYR A N 1
ATOM 790 C CA . TYR A 1 96 ? -13.532 -14.280 11.128 1.00 71.31 96 TYR A CA 1
ATOM 791 C C . TYR A 1 96 ? -13.453 -15.803 11.361 1.00 71.31 96 TYR A C 1
ATOM 793 O O . TYR A 1 96 ? -12.378 -16.411 11.468 1.00 71.31 96 TYR A O 1
ATOM 801 N N . LYS A 1 97 ? -14.622 -16.462 11.387 1.00 60.19 97 LYS A N 1
ATOM 802 C CA . LYS A 1 97 ? -14.739 -17.931 11.495 1.00 60.19 97 LYS A CA 1
ATOM 803 C C . LYS A 1 97 ? -14.117 -18.628 10.267 1.00 60.19 97 LYS A C 1
ATOM 805 O O . LYS A 1 97 ? -14.074 -18.064 9.176 1.00 60.19 97 LYS A O 1
ATOM 810 N N . LYS A 1 98 ? -13.621 -19.866 10.438 1.00 51.41 98 LYS A N 1
ATOM 811 C CA . LYS A 1 98 ? -12.984 -20.685 9.375 1.00 51.41 98 LYS A CA 1
ATOM 812 C C . LYS A 1 98 ? -13.853 -20.749 8.096 1.00 51.41 98 LYS A C 1
ATOM 814 O O . LYS A 1 98 ? -15.044 -21.026 8.192 1.00 51.41 98 LYS A O 1
ATOM 819 N N . GLY A 1 99 ? -13.251 -20.507 6.923 1.00 61.75 99 GLY A N 1
ATOM 820 C CA . GLY A 1 99 ? -13.901 -20.451 5.599 1.00 61.75 99 GLY A CA 1
ATOM 821 C C . GLY A 1 99 ? -13.049 -19.684 4.570 1.00 61.75 99 GLY A C 1
ATOM 822 O O . GLY A 1 99 ? -11.869 -19.451 4.836 1.00 61.75 99 GLY A O 1
ATOM 823 N N . ASN A 1 100 ? -13.631 -19.261 3.434 1.00 62.12 100 ASN A N 1
ATOM 824 C CA . ASN A 1 100 ? -12.960 -18.428 2.414 1.00 62.12 100 ASN A CA 1
ATOM 825 C C . ASN A 1 100 ? -12.781 -16.975 2.916 1.00 62.12 100 ASN A C 1
ATOM 827 O O . ASN A 1 100 ? -13.490 -16.049 2.533 1.00 62.12 100 ASN A O 1
ATOM 831 N N . LYS A 1 101 ? -11.897 -16.811 3.906 1.00 66.75 101 LYS A N 1
ATOM 832 C CA . LYS A 1 101 ? -11.722 -15.595 4.721 1.00 66.75 101 LYS A CA 1
ATOM 833 C C . LYS A 1 101 ? -11.253 -14.389 3.910 1.00 66.75 101 LYS A C 1
ATOM 835 O O . LYS A 1 101 ? -11.770 -13.298 4.114 1.00 66.75 101 LYS A O 1
ATOM 840 N N . TYR A 1 102 ? -10.308 -14.608 2.995 1.00 66.25 102 TYR A N 1
ATOM 841 C CA . TYR A 1 102 ? -9.771 -13.566 2.118 1.00 66.25 102 TYR A CA 1
ATOM 842 C C . TYR A 1 102 ? -10.857 -12.995 1.214 1.00 66.25 102 TYR A C 1
ATOM 844 O O . TYR A 1 102 ? -11.058 -11.791 1.214 1.00 66.25 102 TYR A O 1
ATOM 852 N N . GLU A 1 103 ? -11.633 -13.862 0.563 1.00 70.00 103 GLU A N 1
ATOM 853 C CA . GLU A 1 103 ? -12.739 -13.463 -0.311 1.00 70.00 103 GLU A CA 1
ATOM 854 C C . GLU A 1 103 ? -13.830 -12.696 0.454 1.00 70.00 103 GLU A C 1
ATOM 856 O O . GLU A 1 103 ? -14.327 -11.681 -0.018 1.00 70.00 103 GLU A O 1
ATOM 861 N N . LYS A 1 104 ? -14.177 -13.122 1.677 1.00 72.44 104 LYS A N 1
ATOM 862 C CA . LYS A 1 104 ? -15.149 -12.390 2.510 1.00 72.44 104 LYS A CA 1
ATOM 863 C C . LYS A 1 104 ? -14.656 -11.003 2.909 1.00 72.44 104 LYS A C 1
ATOM 865 O O . LYS A 1 104 ? -15.438 -10.055 2.876 1.00 72.44 104 LYS A O 1
ATOM 870 N N . LEU A 1 105 ? -13.392 -10.897 3.307 1.00 73.69 105 LEU A N 1
ATOM 871 C CA . LEU A 1 105 ? -12.788 -9.633 3.709 1.00 73.69 105 LEU A CA 1
ATOM 872 C C . LEU A 1 105 ? -12.594 -8.700 2.506 1.00 73.69 105 LEU A C 1
ATOM 874 O O . LEU A 1 105 ? -12.853 -7.510 2.620 1.00 73.69 105 LEU A O 1
ATOM 878 N N . GLU A 1 106 ? -12.219 -9.248 1.349 1.00 72.88 106 GLU A N 1
ATOM 879 C CA . GLU A 1 106 ? -12.158 -8.534 0.069 1.00 72.88 106 GLU A CA 1
ATOM 880 C C . GLU A 1 106 ? -13.527 -8.014 -0.350 1.00 72.88 106 GLU A C 1
ATOM 882 O O . GLU A 1 106 ? -13.651 -6.821 -0.593 1.00 72.88 106 GLU A O 1
ATOM 887 N N . ASN A 1 107 ? -14.560 -8.859 -0.364 1.00 75.06 107 ASN A N 1
ATOM 888 C CA . ASN A 1 107 ? -15.907 -8.440 -0.756 1.00 75.06 107 ASN A CA 1
ATOM 889 C C . ASN A 1 107 ? -16.450 -7.351 0.175 1.00 75.06 107 ASN A C 1
ATOM 891 O O . ASN A 1 107 ? -16.962 -6.340 -0.294 1.00 75.06 107 ASN A O 1
ATOM 895 N N . SER A 1 108 ? -16.274 -7.520 1.489 1.00 76.50 108 SER A N 1
ATOM 896 C CA . SER A 1 108 ? -16.744 -6.538 2.475 1.00 76.50 108 SER A CA 1
ATOM 897 C C . SER A 1 108 ? -15.967 -5.218 2.387 1.00 76.50 108 SER A C 1
ATOM 899 O O . SER A 1 108 ? -16.529 -4.143 2.594 1.00 76.50 108 SER A O 1
ATOM 901 N N . PHE A 1 109 ? -14.672 -5.280 2.061 1.00 77.31 109 PHE A N 1
ATOM 902 C CA . PHE A 1 109 ? -13.864 -4.086 1.845 1.00 77.31 109 PHE A CA 1
ATOM 903 C C . PHE A 1 109 ? -14.168 -3.398 0.507 1.00 77.31 109 PHE A C 1
ATOM 905 O O . PHE A 1 109 ? -14.183 -2.173 0.446 1.00 77.31 109 PHE A O 1
ATOM 912 N N . GLU A 1 110 ? -14.453 -4.153 -0.554 1.00 70.31 110 GLU A N 1
ATOM 913 C CA . GLU A 1 110 ? -14.921 -3.618 -1.838 1.00 70.31 110 GLU A CA 1
ATOM 914 C C . GLU A 1 110 ? -16.283 -2.927 -1.692 1.00 70.31 110 GLU A C 1
ATOM 916 O O . GLU A 1 110 ? -16.477 -1.830 -2.211 1.00 70.31 110 GLU A O 1
ATOM 921 N N . GLU A 1 111 ? -17.210 -3.496 -0.919 1.00 70.69 111 GLU A N 1
ATOM 922 C CA . GLU A 1 111 ? -18.470 -2.830 -0.555 1.00 70.69 111 GLU A CA 1
ATOM 923 C C . GLU A 1 111 ? -18.228 -1.531 0.230 1.00 70.69 111 GLU A C 1
ATOM 925 O O . GLU A 1 111 ? -18.823 -0.493 -0.070 1.00 70.69 111 GLU A O 1
ATOM 930 N N . TYR A 1 112 ? -17.302 -1.549 1.193 1.00 68.31 112 TYR A N 1
ATOM 931 C CA . TYR A 1 112 ? -16.896 -0.341 1.912 1.00 68.31 112 TYR A CA 1
ATOM 932 C C . TYR A 1 112 ? -16.301 0.720 0.973 1.00 68.31 112 TYR A C 1
ATOM 934 O O . TYR A 1 112 ? -16.654 1.892 1.070 1.00 68.31 112 TYR A O 1
ATOM 942 N N . LYS A 1 113 ? -15.454 0.322 0.021 1.00 66.50 113 LYS A N 1
ATOM 943 C CA . LYS A 1 113 ? -14.840 1.229 -0.958 1.00 66.50 113 LYS A CA 1
ATOM 944 C C . LYS A 1 113 ? -15.836 1.854 -1.916 1.00 66.50 113 LYS A C 1
ATOM 946 O O . LYS A 1 113 ? -15.712 3.037 -2.215 1.00 66.50 113 LYS A O 1
ATOM 951 N N . ARG A 1 114 ? -16.855 1.109 -2.352 1.00 61.72 114 ARG A N 1
ATOM 952 C CA . ARG A 1 114 ? -17.934 1.661 -3.194 1.00 61.72 114 ARG A CA 1
ATOM 953 C C . ARG A 1 114 ? -18.625 2.863 -2.549 1.00 61.72 114 ARG A C 1
ATOM 955 O O . ARG A 1 114 ? -19.074 3.746 -3.265 1.00 61.72 114 ARG A O 1
ATOM 962 N N . SER A 1 115 ? -18.647 2.917 -1.217 1.00 53.84 115 SER A N 1
ATOM 963 C CA . SER A 1 115 ? -19.225 4.016 -0.438 1.00 53.84 115 SER A CA 1
ATOM 964 C C . SER A 1 115 ? -18.196 5.008 0.126 1.00 53.84 115 SER A C 1
ATOM 966 O O . SER A 1 115 ? -18.601 5.944 0.802 1.00 53.84 115 SER A O 1
ATOM 968 N N . HIS A 1 116 ? -16.886 4.812 -0.085 1.00 51.44 116 HIS A N 1
ATOM 969 C CA . HIS A 1 116 ? -15.814 5.606 0.552 1.00 51.44 116 HIS A CA 1
ATOM 970 C C . HIS A 1 116 ? -14.601 5.854 -0.366 1.00 51.44 116 HIS A C 1
ATOM 972 O O . HIS A 1 116 ? -13.502 6.096 0.133 1.00 51.44 116 HIS A O 1
ATOM 978 N N . ASP A 1 117 ? -14.816 5.860 -1.686 1.00 53.00 117 ASP A N 1
ATOM 979 C CA . ASP A 1 117 ? -13.860 6.266 -2.725 1.00 53.00 117 ASP A CA 1
ATOM 980 C C . ASP A 1 117 ? -12.958 5.157 -3.331 1.00 53.00 117 ASP A C 1
ATOM 982 O O . ASP A 1 117 ? -12.540 4.188 -2.689 1.00 53.00 117 ASP A O 1
ATOM 986 N N . PHE A 1 118 ? -12.685 5.285 -4.638 1.00 47.91 118 PHE A N 1
ATOM 987 C CA . PHE A 1 118 ? -12.148 4.230 -5.513 1.00 47.91 118 PHE A CA 1
ATOM 988 C C . PHE A 1 118 ? -10.640 3.971 -5.337 1.00 47.91 118 PHE A C 1
ATOM 990 O O . PHE A 1 118 ? -9.790 4.600 -5.966 1.00 47.91 118 PHE A O 1
ATOM 997 N N . LEU A 1 119 ? -10.299 2.913 -4.605 1.00 52.62 119 LEU A N 1
ATOM 998 C CA . LEU A 1 119 ? -9.068 2.149 -4.839 1.00 52.62 119 LEU A CA 1
ATOM 999 C C . LEU A 1 119 ? -9.467 0.723 -5.236 1.00 52.62 119 LEU A C 1
ATOM 1001 O O . LEU A 1 119 ? -9.507 -0.165 -4.394 1.00 52.62 119 LEU A O 1
ATOM 1005 N N . SER A 1 120 ? -9.792 0.503 -6.512 1.00 57.72 120 SER A N 1
ATOM 1006 C CA . SER A 1 120 ? -10.111 -0.834 -7.049 1.00 57.72 120 SER A CA 1
ATOM 1007 C C . SER A 1 120 ? -9.037 -1.865 -6.671 1.00 57.72 120 SER A C 1
ATOM 1009 O O . SER A 1 120 ? -7.849 -1.561 -6.773 1.00 57.72 120 SER A O 1
ATOM 1011 N N . LEU A 1 121 ? -9.410 -3.093 -6.291 1.00 66.62 121 LEU A N 1
ATOM 1012 C CA . LEU A 1 121 ? -8.457 -4.195 -6.071 1.00 66.62 121 LEU A CA 1
ATOM 1013 C C . LEU A 1 121 ? -7.728 -4.665 -7.348 1.00 66.62 121 LEU A C 1
ATOM 1015 O O . LEU A 1 121 ? -6.789 -5.463 -7.263 1.00 66.62 121 LEU A O 1
ATOM 1019 N N . SER A 1 122 ? -8.117 -4.176 -8.530 1.00 68.50 122 SER A N 1
ATOM 1020 C CA . SER A 1 122 ? -7.545 -4.593 -9.821 1.00 68.50 122 SER A CA 1
ATOM 1021 C C . SER A 1 122 ? -6.022 -4.442 -9.894 1.00 68.50 122 SER A C 1
ATOM 1023 O O . SER A 1 122 ? -5.347 -5.332 -10.409 1.00 68.50 122 SER A O 1
ATOM 1025 N N . TRP A 1 123 ? -5.455 -3.380 -9.307 1.00 74.81 123 TRP A N 1
ATOM 1026 C CA . TRP A 1 123 ? -4.002 -3.171 -9.309 1.00 74.81 123 TRP A CA 1
ATOM 1027 C C . TRP A 1 123 ? -3.255 -4.311 -8.598 1.00 74.81 123 TRP A C 1
ATOM 1029 O O . TRP A 1 123 ? -2.174 -4.715 -9.035 1.00 74.81 123 TRP A O 1
ATOM 1039 N N . TYR A 1 124 ? -3.829 -4.855 -7.515 1.00 79.44 124 TYR A N 1
ATOM 1040 C CA . TYR A 1 124 ? -3.212 -5.946 -6.765 1.00 79.44 124 TYR A CA 1
ATOM 1041 C C . TYR A 1 124 ? -3.342 -7.266 -7.524 1.00 79.44 124 TYR A C 1
ATOM 1043 O O . TYR A 1 124 ? -2.411 -8.069 -7.559 1.00 79.44 124 TYR A O 1
ATOM 1051 N N . GLN A 1 125 ? -4.475 -7.491 -8.190 1.00 77.94 125 GLN A N 1
ATOM 1052 C CA . GLN A 1 125 ? -4.657 -8.680 -9.020 1.00 77.94 125 GLN A CA 1
ATOM 1053 C C . GLN A 1 125 ? -3.602 -8.751 -10.128 1.00 77.94 125 GLN A C 1
ATOM 1055 O O . GLN A 1 125 ? -3.035 -9.818 -10.366 1.00 77.94 125 GLN A O 1
ATOM 1060 N N . ASP A 1 126 ? -3.292 -7.627 -10.770 1.00 76.62 126 ASP A N 1
ATOM 1061 C CA . ASP A 1 126 ? -2.311 -7.586 -11.853 1.00 76.62 126 ASP A CA 1
ATOM 1062 C C . ASP A 1 126 ? -0.884 -7.814 -11.351 1.00 76.62 126 ASP A C 1
ATOM 1064 O O . ASP A 1 126 ? -0.165 -8.662 -11.892 1.00 76.62 126 ASP A O 1
ATOM 1068 N N . ILE A 1 127 ? -0.492 -7.164 -10.251 1.00 85.06 127 ILE A N 1
ATOM 1069 C CA . ILE A 1 127 ? 0.841 -7.378 -9.677 1.00 85.06 127 ILE A CA 1
ATOM 1070 C C . ILE A 1 127 ? 1.005 -8.798 -9.118 1.00 85.06 127 ILE A C 1
ATOM 1072 O O . ILE A 1 127 ? 2.066 -9.412 -9.267 1.00 85.06 127 ILE A O 1
ATOM 1076 N N . ASN A 1 128 ? -0.052 -9.366 -8.528 1.00 84.88 128 ASN A N 1
ATOM 1077 C CA . ASN A 1 128 ? -0.020 -10.705 -7.953 1.00 84.88 128 ASN A CA 1
ATOM 1078 C C . ASN A 1 128 ? 0.008 -11.799 -9.032 1.00 84.88 128 ASN A C 1
ATOM 1080 O O . ASN A 1 128 ? 0.671 -12.817 -8.843 1.00 84.88 128 ASN A O 1
ATOM 1084 N N . LYS A 1 129 ? -0.628 -11.591 -10.197 1.00 86.19 129 LYS A N 1
ATOM 1085 C CA . LYS A 1 129 ? -0.486 -12.494 -11.357 1.00 86.19 129 LYS A CA 1
ATOM 1086 C C . LYS A 1 129 ? 0.975 -12.610 -11.790 1.00 86.19 129 LYS A C 1
ATOM 1088 O O . LYS A 1 129 ? 1.455 -13.724 -11.999 1.00 86.19 129 LYS A O 1
ATOM 1093 N N . ILE A 1 130 ? 1.686 -11.484 -11.890 1.00 86.50 130 ILE A N 1
ATOM 1094 C CA . ILE A 1 130 ? 3.112 -11.476 -12.246 1.00 86.50 130 ILE A CA 1
ATOM 1095 C C . ILE A 1 130 ? 3.931 -12.155 -11.143 1.00 86.50 130 ILE A C 1
ATOM 1097 O O . ILE A 1 130 ? 4.696 -13.074 -11.431 1.00 86.50 130 ILE A O 1
ATOM 1101 N N . ARG A 1 131 ? 3.702 -11.794 -9.872 1.00 91.88 131 ARG A N 1
ATOM 1102 C CA . ARG A 1 131 ? 4.362 -12.419 -8.712 1.00 91.88 131 ARG A CA 1
ATOM 1103 C C . ARG A 1 131 ? 4.204 -13.938 -8.701 1.00 91.88 131 ARG A C 1
ATOM 1105 O O . ARG A 1 131 ? 5.184 -14.648 -8.494 1.00 91.88 131 ARG A O 1
ATOM 1112 N N . ASN A 1 132 ? 2.992 -14.451 -8.911 1.00 88.38 132 ASN A N 1
ATOM 1113 C CA . ASN A 1 132 ? 2.729 -15.891 -8.910 1.00 88.38 132 ASN A CA 1
ATOM 1114 C C . ASN A 1 132 ? 3.513 -16.597 -10.017 1.00 88.38 132 ASN A C 1
ATOM 1116 O O . ASN A 1 132 ? 4.092 -17.653 -9.780 1.00 88.38 132 ASN A O 1
ATOM 1120 N N . ARG A 1 133 ? 3.599 -15.992 -11.206 1.00 89.25 133 ARG A N 1
ATOM 1121 C CA . ARG A 1 133 ? 4.415 -16.547 -12.289 1.00 89.25 133 ARG A CA 1
ATOM 1122 C C . ARG A 1 133 ? 5.904 -16.543 -11.948 1.00 89.25 133 ARG A C 1
ATOM 1124 O O . ARG A 1 133 ? 6.554 -17.537 -12.239 1.00 89.25 133 ARG A O 1
ATOM 1131 N N . ILE A 1 134 ? 6.422 -15.498 -11.293 1.00 89.62 134 ILE A N 1
ATOM 1132 C CA . ILE A 1 134 ? 7.820 -15.454 -10.821 1.00 89.62 134 ILE A CA 1
ATOM 1133 C C . ILE A 1 134 ? 8.093 -16.633 -9.876 1.00 89.62 134 ILE A C 1
ATOM 1135 O O . ILE A 1 134 ? 9.013 -17.411 -10.101 1.00 89.62 134 ILE A O 1
ATOM 1139 N N . VAL A 1 135 ? 7.249 -16.821 -8.854 1.00 87.06 135 VAL A N 1
ATOM 1140 C CA . VAL A 1 135 ? 7.413 -17.891 -7.848 1.00 87.06 135 VAL A CA 1
ATOM 1141 C C . VAL A 1 135 ? 7.387 -19.291 -8.469 1.00 87.06 135 VAL A C 1
ATOM 1143 O O . VAL A 1 135 ? 8.089 -20.185 -8.000 1.00 87.06 135 VAL A O 1
ATOM 1146 N N . HIS A 1 136 ? 6.582 -19.491 -9.511 1.00 88.00 136 HIS A N 1
ATOM 1147 C CA . HIS A 1 136 ? 6.450 -20.779 -10.193 1.00 88.00 136 HIS A CA 1
ATOM 1148 C C . HIS A 1 136 ? 7.391 -20.947 -11.397 1.00 88.00 136 HIS A C 1
ATOM 1150 O O . HIS A 1 136 ? 7.300 -21.962 -12.080 1.00 88.00 136 HIS A O 1
ATOM 1156 N N . GLY A 1 137 ? 8.282 -19.984 -11.663 1.00 84.38 137 GLY A N 1
ATOM 1157 C CA . GLY A 1 137 ? 9.204 -20.025 -12.804 1.00 84.38 137 GLY A CA 1
ATOM 1158 C C . GLY A 1 137 ? 8.527 -19.892 -14.174 1.00 84.38 137 GLY A C 1
ATOM 1159 O O . GLY A 1 137 ? 9.118 -20.257 -15.182 1.00 84.38 137 GLY A O 1
ATOM 1160 N N . GLY A 1 138 ? 7.292 -19.385 -14.224 1.00 85.12 138 GLY A N 1
ATOM 1161 C CA . GLY A 1 138 ? 6.490 -19.255 -15.448 1.00 85.12 138 GLY A CA 1
ATOM 1162 C C . GLY A 1 138 ? 6.704 -17.949 -16.221 1.00 85.12 138 GLY A C 1
ATOM 1163 O O . GLY A 1 138 ? 5.959 -17.666 -17.162 1.00 85.12 138 GLY A O 1
ATOM 1164 N N . VAL A 1 139 ? 7.658 -17.112 -15.801 1.00 89.50 139 VAL A N 1
ATOM 1165 C CA . VAL A 1 139 ? 8.072 -15.893 -16.511 1.00 89.50 139 VAL A CA 1
ATOM 1166 C C . VAL A 1 139 ? 9.578 -15.684 -16.428 1.00 89.50 139 VAL A C 1
ATOM 1168 O O . VAL A 1 139 ? 10.209 -16.073 -15.451 1.00 89.50 139 VAL A O 1
ATOM 1171 N N . ASN A 1 140 ? 10.115 -14.976 -17.419 1.00 89.00 140 ASN A N 1
ATOM 1172 C CA . ASN A 1 140 ? 11.472 -14.446 -17.418 1.00 89.00 140 ASN A CA 1
ATOM 1173 C C . ASN A 1 140 ? 11.436 -12.919 -17.305 1.00 89.00 140 ASN A C 1
ATOM 1175 O O . ASN A 1 140 ? 10.782 -12.244 -18.105 1.00 89.00 140 ASN A O 1
ATOM 1179 N N . ILE A 1 141 ? 12.154 -12.371 -16.326 1.00 91.62 141 ILE A N 1
ATOM 1180 C CA . ILE A 1 141 ? 12.359 -10.927 -16.178 1.00 91.62 141 ILE A CA 1
ATOM 1181 C C . ILE A 1 141 ? 13.630 -10.553 -16.932 1.00 91.62 141 ILE A C 1
ATOM 1183 O O . ILE A 1 141 ? 14.695 -11.098 -16.654 1.00 91.62 141 ILE A O 1
ATOM 1187 N N . ILE A 1 142 ? 13.526 -9.602 -17.861 1.00 90.88 142 ILE A N 1
ATOM 1188 C CA . ILE A 1 142 ? 14.665 -9.106 -18.641 1.00 90.88 142 ILE A CA 1
ATOM 1189 C C . ILE A 1 142 ? 14.914 -7.640 -18.272 1.00 90.88 142 ILE A C 1
ATOM 1191 O O . ILE A 1 142 ? 14.228 -6.759 -18.801 1.00 90.88 142 ILE A O 1
ATOM 1195 N N . PRO A 1 143 ? 15.860 -7.362 -17.355 1.00 92.12 143 PRO A N 1
ATOM 1196 C CA .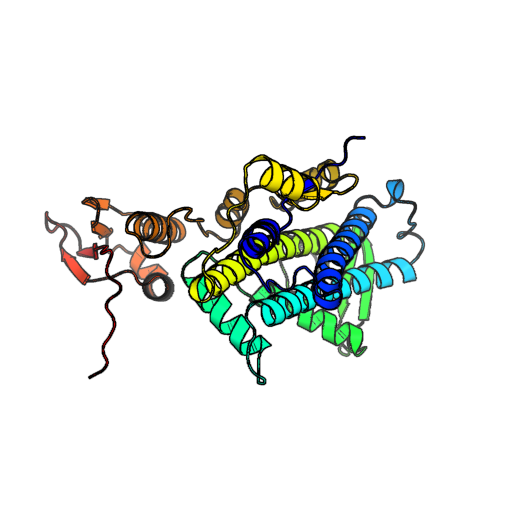 PRO A 1 143 ? 16.259 -6.007 -17.012 1.00 92.12 143 PRO A CA 1
ATOM 1197 C C . PRO A 1 143 ? 17.423 -5.509 -17.872 1.00 92.12 143 PRO A C 1
ATOM 1199 O O . PRO A 1 143 ? 18.383 -6.234 -18.135 1.00 92.12 143 PRO A O 1
ATOM 1202 N N . PHE A 1 144 ? 17.386 -4.237 -18.246 1.00 90.00 144 PHE A N 1
ATOM 1203 C CA . PHE A 1 144 ? 18.422 -3.580 -19.041 1.00 90.00 144 PHE A CA 1
ATOM 1204 C C . PHE A 1 144 ? 18.468 -2.084 -18.724 1.00 90.00 144 PHE A C 1
ATOM 1206 O O . PHE A 1 144 ? 17.545 -1.543 -18.124 1.00 90.00 144 PHE A O 1
ATOM 1213 N N . TYR A 1 145 ? 19.546 -1.413 -19.123 1.00 88.88 145 TYR A N 1
ATOM 1214 C CA . TYR A 1 145 ? 19.654 0.038 -18.991 1.00 88.88 145 TYR A CA 1
ATOM 1215 C C . TYR A 1 145 ? 19.306 0.732 -20.305 1.00 88.88 145 TYR A C 1
ATOM 1217 O O . TYR A 1 145 ? 19.798 0.339 -21.362 1.00 88.88 145 TYR A O 1
ATOM 1225 N N . ASP A 1 146 ? 18.502 1.787 -20.216 1.00 86.19 146 ASP A N 1
ATOM 1226 C CA . ASP A 1 146 ? 18.231 2.734 -21.300 1.00 86.19 146 ASP A CA 1
ATOM 1227 C C . ASP A 1 146 ? 18.446 4.152 -20.766 1.00 86.19 146 ASP A C 1
ATOM 1229 O O . ASP A 1 146 ? 17.746 4.569 -19.850 1.00 86.19 146 ASP A O 1
ATOM 1233 N N . ASN A 1 147 ? 19.420 4.887 -21.313 1.00 83.38 147 ASN A N 1
ATOM 1234 C CA . ASN A 1 147 ? 19.798 6.232 -20.849 1.00 83.38 147 ASN A CA 1
ATOM 1235 C C . ASN A 1 147 ? 19.998 6.320 -19.321 1.00 83.38 147 ASN A C 1
ATOM 1237 O O . ASN A 1 147 ? 19.404 7.163 -18.658 1.00 83.38 147 ASN A O 1
ATOM 1241 N N . ASP A 1 148 ? 20.821 5.419 -18.770 1.00 84.06 148 ASP A N 1
ATOM 1242 C CA . ASP A 1 148 ? 21.129 5.302 -17.334 1.00 84.06 148 ASP A CA 1
ATOM 1243 C C . ASP A 1 148 ? 19.948 4.957 -16.407 1.00 84.06 148 ASP A C 1
ATOM 1245 O O . ASP A 1 148 ? 20.142 4.834 -15.199 1.00 84.06 148 ASP A O 1
ATOM 1249 N N . GLU A 1 149 ? 18.769 4.687 -16.962 1.00 87.50 149 GLU A N 1
ATOM 1250 C CA . GLU A 1 149 ? 17.591 4.232 -16.231 1.00 87.50 149 GLU A CA 1
ATOM 1251 C C . GLU A 1 149 ? 17.470 2.704 -16.278 1.00 87.50 149 GLU A C 1
ATOM 1253 O O . GLU A 1 149 ? 17.582 2.092 -17.346 1.00 87.50 149 GLU A O 1
ATOM 1258 N N . LEU A 1 150 ? 17.210 2.082 -15.123 1.00 91.31 150 LEU A N 1
ATOM 1259 C CA . LEU A 1 150 ? 16.913 0.656 -15.050 1.00 91.31 150 LEU A CA 1
ATOM 1260 C C . LEU A 1 150 ? 15.506 0.388 -15.598 1.00 91.31 150 LEU A C 1
ATOM 1262 O O . LEU A 1 150 ? 14.494 0.707 -14.970 1.00 91.31 150 LEU A O 1
ATOM 1266 N N . MET A 1 151 ? 15.458 -0.255 -16.757 1.00 91.00 151 MET A N 1
ATOM 1267 C CA . MET A 1 151 ? 14.246 -0.703 -17.426 1.00 91.00 151 MET A CA 1
ATOM 1268 C C . MET A 1 151 ? 14.083 -2.213 -17.275 1.00 91.00 151 MET A C 1
ATOM 1270 O O . MET A 1 151 ? 15.054 -2.948 -17.085 1.00 91.00 151 MET A O 1
ATOM 1274 N N . PHE A 1 152 ? 12.855 -2.701 -17.414 1.00 92.31 152 PHE A N 1
ATOM 1275 C CA . PHE A 1 152 ? 12.597 -4.130 -17.503 1.00 92.31 152 PHE A CA 1
ATOM 1276 C C . PHE A 1 152 ? 11.347 -4.455 -18.317 1.00 92.31 152 PHE A C 1
ATOM 1278 O O . PHE A 1 152 ? 10.487 -3.607 -18.569 1.00 92.31 152 PHE A O 1
ATOM 1285 N N . ASN A 1 153 ? 11.254 -5.719 -18.717 1.00 89.38 153 ASN A N 1
ATOM 1286 C CA . ASN A 1 153 ? 10.018 -6.341 -19.166 1.00 89.38 153 ASN A CA 1
ATOM 1287 C C . ASN A 1 153 ? 9.928 -7.759 -18.587 1.00 89.38 153 ASN A C 1
ATOM 1289 O O . ASN A 1 153 ? 10.936 -8.343 -18.181 1.00 89.38 153 ASN A O 1
ATOM 1293 N N . VAL A 1 154 ? 8.718 -8.303 -18.543 1.00 87.88 154 VAL A N 1
ATOM 1294 C CA . VAL A 1 154 ? 8.432 -9.652 -18.064 1.00 87.88 154 VAL A CA 1
ATOM 1295 C C . VAL A 1 154 ? 7.781 -10.422 -19.199 1.00 87.88 154 VAL A C 1
ATOM 1297 O O . VAL A 1 154 ? 6.765 -9.981 -19.735 1.00 87.88 154 VAL A O 1
ATOM 1300 N N . TYR A 1 155 ? 8.359 -11.567 -19.548 1.00 86.31 155 TYR A N 1
ATOM 1301 C CA . TYR A 1 155 ? 7.904 -12.410 -20.648 1.00 86.31 155 TYR A CA 1
ATOM 1302 C C . TYR A 1 155 ? 7.400 -13.755 -20.138 1.00 86.31 155 TYR A C 1
ATOM 1304 O O . TYR A 1 155 ? 7.987 -14.320 -19.216 1.00 86.31 155 TYR A O 1
ATOM 1312 N N . ASN A 1 156 ? 6.323 -14.274 -20.728 1.00 84.75 156 ASN A N 1
ATOM 1313 C CA . ASN A 1 156 ? 5.889 -15.658 -20.510 1.00 84.75 156 ASN A CA 1
ATOM 1314 C C . ASN A 1 156 ? 6.777 -16.653 -21.295 1.00 84.75 156 ASN A C 1
ATOM 1316 O O . ASN A 1 156 ? 7.703 -16.264 -22.008 1.00 84.75 156 ASN A O 1
ATOM 1320 N N . GLU A 1 157 ? 6.461 -17.945 -21.197 1.00 83.88 157 GLU A N 1
ATOM 1321 C CA . GLU A 1 157 ? 7.141 -19.025 -21.934 1.00 83.88 157 GLU A CA 1
ATOM 1322 C C . GLU A 1 157 ? 7.088 -18.864 -23.466 1.00 83.88 157 GLU A C 1
ATOM 1324 O O . GLU A 1 157 ? 7.981 -19.338 -24.165 1.00 83.88 157 GLU A O 1
ATOM 1329 N N . ASN A 1 158 ? 6.083 -18.153 -23.988 1.00 86.00 158 ASN A N 1
ATOM 1330 C CA . ASN A 1 158 ? 5.914 -17.870 -25.416 1.00 86.00 158 ASN A CA 1
ATOM 1331 C C . ASN A 1 158 ? 6.633 -16.586 -25.869 1.00 86.00 158 ASN A C 1
ATOM 1333 O O . ASN A 1 158 ? 6.515 -16.201 -27.028 1.00 86.00 158 ASN A O 1
ATOM 1337 N N . VAL A 1 159 ? 7.390 -15.930 -24.980 1.00 82.19 159 VAL A N 1
ATOM 1338 C CA . VAL A 1 159 ? 8.072 -14.648 -25.239 1.00 82.19 159 VAL A CA 1
ATOM 1339 C C . VAL A 1 159 ? 7.090 -13.479 -25.455 1.00 82.19 159 VAL A C 1
ATOM 1341 O O . VAL A 1 159 ? 7.461 -12.418 -25.955 1.00 82.19 159 VAL A O 1
ATOM 1344 N N . ASP A 1 160 ? 5.842 -13.616 -25.004 1.00 82.81 160 ASP A N 1
ATOM 1345 C CA . ASP A 1 160 ? 4.896 -12.503 -24.950 1.00 82.81 160 ASP A CA 1
ATOM 1346 C C . ASP A 1 160 ? 5.135 -11.682 -23.684 1.00 82.81 160 ASP A C 1
ATOM 1348 O O . ASP A 1 160 ? 5.273 -12.234 -22.587 1.00 82.81 160 ASP A O 1
ATOM 1352 N N . SER A 1 161 ? 5.130 -10.353 -23.813 1.00 82.69 161 SER A N 1
ATOM 1353 C CA . SER A 1 161 ? 5.141 -9.476 -22.642 1.00 82.69 161 SER A CA 1
ATOM 1354 C C . SER A 1 161 ? 3.850 -9.641 -21.849 1.00 82.69 161 SER A C 1
ATOM 1356 O O . SER A 1 161 ? 2.751 -9.629 -22.403 1.00 82.69 161 SER A O 1
ATOM 1358 N N . VAL A 1 162 ? 3.992 -9.758 -20.534 1.00 81.50 162 VAL A N 1
ATOM 1359 C CA . VAL A 1 162 ? 2.868 -9.866 -19.593 1.00 81.50 162 VAL A CA 1
ATOM 1360 C C . VAL A 1 162 ? 2.686 -8.589 -18.776 1.00 81.50 162 VAL A C 1
ATOM 1362 O O . VAL A 1 162 ? 1.871 -8.558 -17.856 1.00 81.50 162 VAL A O 1
ATOM 1365 N N . MET A 1 163 ? 3.464 -7.551 -19.090 1.00 77.81 163 MET A N 1
ATOM 1366 C CA . MET A 1 163 ? 3.400 -6.266 -18.412 1.00 77.81 163 MET A CA 1
ATOM 1367 C C . MET A 1 163 ? 2.210 -5.459 -18.941 1.00 77.81 163 MET A C 1
ATOM 1369 O O . MET A 1 163 ? 2.095 -5.278 -20.156 1.00 77.81 163 MET A O 1
ATOM 1373 N N . PRO A 1 164 ? 1.336 -4.935 -18.065 1.00 68.81 164 PRO A N 1
ATOM 1374 C CA . PRO A 1 164 ? 0.294 -4.018 -18.497 1.00 68.81 164 PRO A CA 1
ATOM 1375 C C . PRO A 1 164 ? 0.924 -2.724 -19.022 1.00 68.81 164 PRO A C 1
ATOM 1377 O O . PRO A 1 164 ? 1.891 -2.206 -18.455 1.00 68.81 164 PRO A O 1
ATOM 1380 N N . HIS A 1 165 ? 0.367 -2.183 -20.105 1.00 68.81 165 HIS A N 1
ATOM 1381 C CA . HIS A 1 165 ? 0.779 -0.874 -20.592 1.00 68.81 165 HIS A CA 1
ATOM 1382 C C . HIS A 1 165 ? 0.157 0.222 -19.723 1.00 68.81 165 HIS A C 1
ATOM 1384 O O . HIS A 1 165 ? -1.055 0.246 -19.522 1.00 68.81 165 HIS A O 1
ATOM 1390 N N . CYS A 1 166 ? 0.978 1.146 -19.225 1.00 69.25 166 CYS A N 1
ATOM 1391 C CA . CYS A 1 166 ? 0.509 2.295 -18.468 1.00 69.25 166 CYS A CA 1
ATOM 1392 C C . CYS A 1 166 ? 1.362 3.528 -18.762 1.00 69.25 166 CYS A C 1
ATOM 1394 O O . CYS A 1 166 ? 2.584 3.490 -18.630 1.00 69.25 166 CYS A O 1
ATOM 1396 N N . SER A 1 167 ? 0.720 4.653 -19.079 1.00 67.31 167 SER A N 1
ATOM 1397 C CA . SER A 1 167 ? 1.396 5.932 -19.353 1.00 67.31 167 SER A CA 1
ATOM 1398 C C . SER A 1 167 ? 2.220 6.469 -18.176 1.00 67.31 167 SER A C 1
ATOM 1400 O O . SER A 1 167 ? 3.014 7.382 -18.357 1.00 67.31 167 SER A O 1
ATOM 1402 N N . VAL A 1 168 ? 2.022 5.926 -16.966 1.00 69.31 168 VAL A N 1
ATOM 1403 C CA . VAL A 1 168 ? 2.803 6.242 -15.760 1.00 69.31 168 VAL A CA 1
ATOM 1404 C C . VAL A 1 168 ? 4.259 5.792 -15.885 1.00 69.31 168 VAL A C 1
ATOM 1406 O O . VAL A 1 168 ? 5.163 6.523 -15.507 1.00 69.31 168 VAL A O 1
ATOM 1409 N N . TYR A 1 169 ? 4.472 4.554 -16.328 1.00 76.88 169 TYR A N 1
ATOM 1410 C CA . TYR A 1 169 ? 5.745 3.850 -16.150 1.00 76.88 169 TYR A CA 1
ATOM 1411 C C . TYR A 1 169 ? 6.205 3.098 -17.401 1.00 76.88 169 TYR A C 1
ATOM 1413 O O . TYR A 1 169 ? 7.311 2.559 -17.420 1.00 76.88 169 TYR A O 1
ATOM 1421 N N . SER A 1 170 ? 5.376 3.028 -18.445 1.00 75.69 170 SER A N 1
ATOM 1422 C CA . SER A 1 170 ? 5.738 2.450 -19.738 1.00 75.69 170 SER A CA 1
ATOM 1423 C C . SER A 1 170 ? 6.256 3.523 -20.692 1.00 75.69 170 SER A C 1
ATOM 1425 O O . SER A 1 170 ? 5.654 4.590 -20.818 1.00 75.69 170 SER A O 1
ATOM 1427 N N . LYS A 1 171 ? 7.318 3.218 -21.447 1.00 69.31 171 LYS A N 1
ATOM 1428 C CA . LYS A 1 171 ? 7.808 4.109 -22.512 1.00 69.31 171 LYS A CA 1
ATOM 1429 C C . LYS A 1 171 ? 7.036 3.896 -23.834 1.00 69.31 171 LYS A C 1
ATOM 1431 O O . LYS A 1 171 ? 6.730 2.757 -24.172 1.00 69.31 171 LYS A O 1
ATOM 1436 N N . PRO A 1 172 ? 6.778 4.946 -24.647 1.00 54.81 172 PRO A N 1
ATOM 1437 C CA . PRO A 1 172 ? 5.934 4.857 -25.854 1.00 54.81 172 PRO A CA 1
ATOM 1438 C C . PRO A 1 172 ? 6.454 3.949 -26.982 1.00 54.81 172 PRO A C 1
ATOM 1440 O O . PRO A 1 172 ? 5.691 3.567 -27.862 1.00 54.81 172 PRO A O 1
ATOM 1443 N N . LYS A 1 173 ? 7.759 3.642 -27.009 1.00 51.66 173 LYS A N 1
ATOM 1444 C CA . LYS A 1 173 ? 8.422 2.914 -28.111 1.00 51.66 173 LYS A CA 1
ATOM 1445 C C . LYS A 1 173 ? 8.725 1.440 -27.806 1.00 51.66 173 LYS A C 1
ATOM 1447 O O . LYS A 1 173 ? 9.585 0.848 -28.451 1.00 51.66 173 LYS A O 1
ATOM 1452 N N . GLY A 1 174 ? 8.024 0.829 -26.854 1.00 51.25 174 GLY A N 1
ATOM 1453 C CA . GLY A 1 174 ? 8.104 -0.612 -26.623 1.00 51.25 174 GLY A CA 1
ATOM 1454 C C . GLY A 1 174 ? 7.402 -1.043 -25.343 1.00 51.25 174 GLY A C 1
ATOM 1455 O O . GL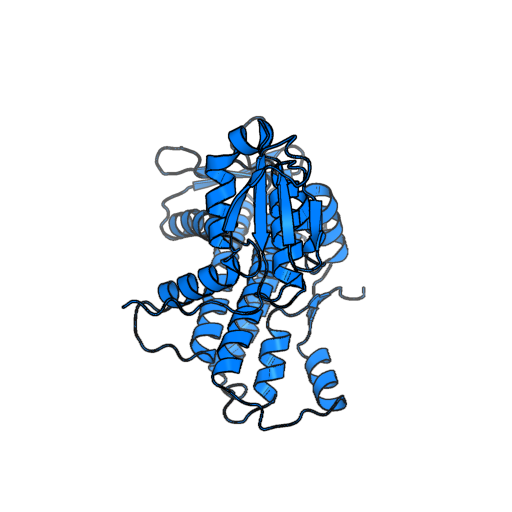Y A 1 174 ? 7.012 -0.215 -24.529 1.00 51.25 174 GLY A O 1
ATOM 1456 N N . LEU A 1 175 ? 7.286 -2.354 -25.147 1.00 62.44 175 LEU A N 1
ATOM 1457 C CA . LEU A 1 175 ? 6.762 -2.997 -23.933 1.00 62.44 175 LEU A CA 1
ATOM 1458 C C . LEU A 1 175 ? 7.745 -2.846 -22.746 1.00 62.44 175 LEU A C 1
ATOM 1460 O O . LEU A 1 175 ? 8.025 -3.794 -22.028 1.00 62.44 175 LEU A O 1
ATOM 1464 N N . MET A 1 176 ? 8.355 -1.673 -22.586 1.00 78.19 176 MET A N 1
ATOM 1465 C CA . MET A 1 176 ? 9.452 -1.412 -21.658 1.00 78.19 176 MET A CA 1
ATOM 1466 C C . MET A 1 176 ? 8.947 -0.581 -20.486 1.00 78.19 176 MET A C 1
ATOM 1468 O O . MET A 1 176 ? 8.295 0.447 -20.686 1.00 78.19 176 MET A O 1
ATOM 1472 N N . VAL A 1 177 ? 9.275 -1.016 -19.273 1.00 84.94 177 VAL A N 1
ATOM 1473 C CA . VAL A 1 177 ? 8.805 -0.410 -18.027 1.00 84.94 177 VAL A CA 1
ATOM 1474 C C . VAL A 1 177 ? 9.987 0.119 -17.223 1.00 84.94 177 VAL A C 1
ATOM 1476 O O . VAL A 1 177 ? 10.962 -0.602 -17.023 1.00 84.94 177 VAL A O 1
ATOM 1479 N N . SER A 1 178 ? 9.907 1.369 -16.763 1.00 88.81 178 SER A N 1
ATOM 1480 C CA . SER A 1 178 ? 10.880 1.924 -15.815 1.00 88.81 178 SER A CA 1
ATOM 1481 C C . SER A 1 178 ? 10.724 1.233 -14.466 1.00 88.81 178 SER A C 1
ATOM 1483 O O . SER A 1 178 ? 9.647 1.281 -13.870 1.00 88.81 178 SER A O 1
ATOM 1485 N N . ALA A 1 179 ? 11.783 0.589 -13.968 1.00 92.38 179 ALA A N 1
ATOM 1486 C CA . ALA A 1 179 ? 11.750 -0.086 -12.672 1.00 92.38 179 ALA A CA 1
ATOM 1487 C C . ALA A 1 179 ? 11.480 0.905 -11.534 1.00 92.38 179 ALA A C 1
ATOM 1489 O O . ALA A 1 179 ? 10.656 0.627 -10.662 1.00 92.38 179 ALA A O 1
ATOM 1490 N N . GLY A 1 180 ? 12.123 2.076 -11.585 1.00 90.94 180 GLY A N 1
ATOM 1491 C CA . GLY A 1 180 ? 11.912 3.155 -10.626 1.00 90.94 180 GLY A CA 1
ATOM 1492 C C . GLY A 1 180 ? 10.456 3.612 -10.615 1.00 90.94 180 GLY A C 1
ATOM 1493 O O . GLY A 1 180 ? 9.769 3.455 -9.607 1.00 90.94 180 GLY A O 1
ATOM 1494 N N . SER A 1 181 ? 9.942 4.094 -11.751 1.00 86.50 181 SER A N 1
ATOM 1495 C CA . SER A 1 181 ? 8.565 4.603 -11.831 1.00 86.50 181 SER A CA 1
ATOM 1496 C C . SER A 1 181 ? 7.520 3.535 -11.491 1.00 86.50 181 SER A C 1
ATOM 1498 O O . SER A 1 181 ? 6.552 3.824 -10.789 1.00 86.50 181 SER A O 1
ATOM 1500 N N . TYR A 1 182 ? 7.720 2.291 -11.941 1.00 88.88 182 TYR A N 1
ATOM 1501 C CA . TYR A 1 182 ? 6.808 1.180 -11.667 1.00 88.88 182 TYR A CA 1
ATOM 1502 C C . TYR A 1 182 ? 6.723 0.870 -10.175 1.00 88.88 182 TYR A C 1
ATOM 1504 O O . TYR A 1 182 ? 5.632 0.838 -9.606 1.00 88.88 182 TYR A O 1
ATOM 1512 N N . PHE A 1 183 ? 7.859 0.658 -9.508 1.00 93.19 183 PHE A N 1
ATOM 1513 C CA . PHE A 1 183 ? 7.817 0.264 -8.105 1.00 93.19 183 PHE A CA 1
ATOM 1514 C C . PHE A 1 183 ? 7.522 1.422 -7.160 1.00 93.19 183 PHE A C 1
ATOM 1516 O O . PHE A 1 183 ? 6.927 1.170 -6.113 1.00 93.19 183 PHE A O 1
ATOM 1523 N N . ILE A 1 184 ? 7.824 2.674 -7.519 1.00 90.69 184 ILE A N 1
ATOM 1524 C CA . ILE A 1 184 ? 7.282 3.820 -6.776 1.00 90.69 184 ILE A CA 1
ATOM 1525 C C . ILE A 1 184 ? 5.762 3.817 -6.855 1.00 90.69 184 ILE A C 1
ATOM 1527 O O . ILE A 1 184 ? 5.106 3.841 -5.817 1.00 90.69 184 ILE A O 1
ATOM 1531 N N . TYR A 1 185 ? 5.202 3.720 -8.066 1.00 85.62 185 TYR A N 1
ATOM 1532 C CA . TYR A 1 185 ? 3.756 3.725 -8.277 1.00 85.62 185 TYR A CA 1
ATOM 1533 C C . TYR A 1 185 ? 3.052 2.691 -7.387 1.00 85.62 185 TYR A C 1
ATOM 1535 O O . TYR A 1 185 ? 2.148 3.034 -6.622 1.00 85.62 185 TYR A O 1
ATOM 1543 N N . TYR A 1 186 ? 3.513 1.437 -7.411 1.00 87.88 186 TYR A N 1
ATOM 1544 C CA . TYR A 1 186 ? 2.909 0.386 -6.590 1.00 87.88 186 TYR A CA 1
ATOM 1545 C C . TYR A 1 186 ? 3.219 0.505 -5.096 1.00 87.88 186 TYR A C 1
ATOM 1547 O O . TYR A 1 186 ? 2.394 0.086 -4.290 1.00 87.88 186 TYR A O 1
ATOM 1555 N N . THR A 1 187 ? 4.351 1.090 -4.696 1.00 92.62 187 THR A N 1
ATOM 1556 C CA . THR A 1 187 ? 4.641 1.350 -3.274 1.00 92.62 187 THR A CA 1
ATOM 1557 C C . THR A 1 187 ? 3.699 2.416 -2.714 1.00 92.62 187 THR A C 1
ATOM 1559 O O . THR A 1 187 ? 3.129 2.216 -1.639 1.00 92.62 187 THR A O 1
ATOM 1562 N N . SER A 1 188 ? 3.464 3.501 -3.460 1.00 86.44 188 SER A N 1
ATOM 1563 C CA . SER A 1 188 ? 2.515 4.555 -3.084 1.00 86.44 188 SER A CA 1
ATOM 1564 C C . SER A 1 188 ? 1.078 4.033 -3.033 1.00 86.44 188 SER A C 1
ATOM 1566 O O . SER A 1 188 ? 0.371 4.263 -2.052 1.00 86.44 188 SER A O 1
ATOM 1568 N N . ILE A 1 189 ? 0.645 3.264 -4.038 1.00 83.62 189 ILE A N 1
ATOM 1569 C CA . ILE A 1 189 ? -0.692 2.648 -4.039 1.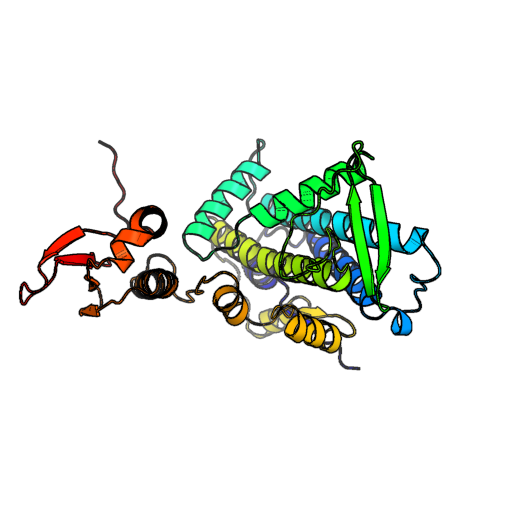00 83.62 189 ILE A CA 1
ATOM 1570 C C . ILE A 1 189 ? -0.863 1.670 -2.885 1.00 83.62 189 ILE A C 1
ATOM 1572 O O . ILE A 1 189 ? -1.894 1.697 -2.218 1.00 83.62 189 ILE A O 1
ATOM 1576 N N . LEU A 1 190 ? 0.138 0.829 -2.623 1.00 90.38 190 LEU A N 1
ATOM 1577 C CA . LEU A 1 190 ? 0.096 -0.117 -1.517 1.00 90.38 190 LEU A CA 1
ATOM 1578 C C . LEU A 1 190 ? -0.015 0.607 -0.173 1.00 90.38 190 LEU A C 1
ATOM 1580 O O . LEU A 1 190 ? -0.812 0.198 0.662 1.00 90.38 190 LEU A O 1
ATOM 1584 N N . TYR A 1 191 ? 0.737 1.688 0.042 1.00 90.81 191 TYR A N 1
ATOM 1585 C CA . TYR A 1 191 ? 0.614 2.489 1.261 1.00 90.81 191 TYR A CA 1
ATOM 1586 C C . TYR A 1 191 ? -0.802 3.048 1.441 1.00 90.81 191 TYR A C 1
ATOM 1588 O O . TYR A 1 191 ? -1.412 2.845 2.489 1.00 90.81 191 TYR A O 1
ATOM 1596 N N . ASN A 1 192 ? -1.347 3.687 0.404 1.00 81.81 192 ASN A N 1
ATOM 1597 C CA . ASN A 1 192 ? -2.691 4.267 0.446 1.00 81.81 192 ASN A CA 1
ATOM 1598 C C . ASN A 1 192 ? -3.766 3.198 0.656 1.00 81.81 192 ASN A C 1
ATOM 1600 O O . ASN A 1 192 ? -4.675 3.373 1.463 1.00 81.81 192 ASN A O 1
ATOM 1604 N N . TYR A 1 193 ? -3.605 2.047 0.004 1.00 84.94 193 TYR A N 1
ATOM 1605 C CA . TYR A 1 193 ? -4.440 0.883 0.247 1.00 84.94 193 TYR A CA 1
ATOM 1606 C C . TYR A 1 193 ? -4.433 0.481 1.723 1.00 84.94 193 TYR A C 1
ATOM 1608 O O . TYR A 1 193 ? -5.497 0.244 2.282 1.00 84.94 193 TYR A O 1
ATOM 1616 N N . LEU A 1 194 ? -3.257 0.402 2.360 1.00 90.56 194 LEU A N 1
ATOM 1617 C CA . LEU A 1 194 ? -3.155 0.033 3.773 1.00 90.56 194 LEU A CA 1
ATOM 1618 C C . LEU A 1 194 ? -3.866 1.045 4.672 1.00 90.56 194 LEU A C 1
ATOM 1620 O O . LEU A 1 194 ? -4.505 0.628 5.633 1.00 90.56 194 LEU A O 1
ATOM 1624 N N . VAL A 1 195 ? -3.768 2.343 4.365 1.00 87.38 195 VAL A N 1
ATOM 1625 C CA . VAL A 1 195 ? -4.472 3.397 5.112 1.00 87.38 195 VAL A CA 1
ATOM 1626 C C . VAL A 1 195 ? -5.977 3.144 5.070 1.00 87.38 195 VAL A C 1
ATOM 1628 O O . VAL A 1 195 ? -6.587 2.947 6.118 1.00 87.38 195 VAL A O 1
ATOM 1631 N N . ASP A 1 196 ? -6.556 3.040 3.873 1.00 80.75 196 ASP A N 1
ATOM 1632 C CA . ASP A 1 196 ? -8.000 2.831 3.722 1.00 80.75 196 ASP A CA 1
ATOM 1633 C C . ASP A 1 196 ? -8.446 1.480 4.311 1.00 80.75 196 ASP A C 1
ATOM 1635 O O . ASP A 1 196 ? -9.493 1.372 4.953 1.00 80.75 196 ASP A O 1
ATOM 1639 N N . PHE A 1 197 ? -7.634 0.438 4.128 1.00 87.62 197 PHE A N 1
ATOM 1640 C CA . PHE A 1 197 ? -7.922 -0.906 4.615 1.00 87.62 197 PHE A CA 1
ATOM 1641 C C . PHE A 1 197 ? -7.951 -0.973 6.143 1.00 87.62 197 PHE A C 1
ATOM 1643 O O . PHE A 1 197 ? -8.878 -1.545 6.713 1.00 87.62 197 PHE A O 1
ATOM 1650 N N . PHE A 1 198 ? -6.989 -0.363 6.839 1.00 91.00 198 PHE A N 1
ATOM 1651 C CA . PHE A 1 198 ? -7.012 -0.348 8.303 1.00 91.00 198 PHE A CA 1
ATOM 1652 C C . PHE A 1 198 ? -8.061 0.609 8.876 1.00 91.00 198 PHE A C 1
ATOM 1654 O O . PHE A 1 198 ? -8.605 0.317 9.943 1.00 91.00 198 PHE A O 1
ATOM 1661 N N . SER A 1 199 ? -8.426 1.681 8.163 1.00 86.50 199 SER A N 1
ATOM 1662 C CA . SER A 1 199 ? -9.603 2.493 8.506 1.00 86.50 199 SER A CA 1
ATOM 1663 C C . SER A 1 199 ? -10.896 1.676 8.437 1.00 86.50 199 SER A C 1
ATOM 1665 O O . SER A 1 199 ? -11.715 1.742 9.356 1.00 86.50 199 SER A O 1
ATOM 1667 N N . TYR A 1 200 ? -11.053 0.844 7.405 1.00 87.12 200 TYR A N 1
ATOM 1668 C CA . TYR A 1 200 ? -12.157 -0.110 7.312 1.00 87.12 200 TYR A CA 1
ATOM 1669 C C . TYR A 1 200 ? -12.150 -1.117 8.471 1.00 87.12 200 TYR A C 1
ATOM 1671 O O . TYR A 1 200 ? -13.164 -1.285 9.148 1.00 87.12 200 TYR A O 1
ATOM 1679 N N . VAL A 1 201 ? -11.004 -1.743 8.756 1.00 90.31 201 VAL A N 1
ATOM 1680 C CA . VAL A 1 201 ? -10.878 -2.708 9.864 1.00 90.31 201 VAL A CA 1
ATOM 1681 C C . VAL A 1 201 ? -11.262 -2.065 11.198 1.00 90.31 201 VAL A C 1
ATOM 1683 O O . VAL A 1 201 ? -11.992 -2.665 11.984 1.00 90.31 201 VAL A O 1
ATOM 1686 N N . LEU A 1 202 ? -10.829 -0.827 11.445 1.00 90.25 202 LEU A N 1
ATOM 1687 C CA . LEU A 1 202 ? -11.224 -0.063 12.626 1.00 90.25 202 LEU A CA 1
ATOM 1688 C C . LEU A 1 202 ? -12.739 0.181 12.676 1.00 90.25 202 LEU A C 1
ATOM 1690 O O . LEU A 1 202 ? -13.350 0.021 13.735 1.00 90.25 202 LEU A O 1
ATOM 1694 N N . LYS A 1 203 ? -13.356 0.560 11.551 1.00 86.75 203 LYS A N 1
ATOM 1695 C CA . LYS A 1 203 ? -14.810 0.760 11.459 1.00 86.75 203 LYS A CA 1
ATOM 1696 C C . LYS A 1 203 ? -15.569 -0.517 11.814 1.00 86.75 203 LYS A C 1
ATOM 1698 O O . LYS A 1 203 ? -16.501 -0.457 12.612 1.00 86.75 203 LYS A O 1
ATOM 1703 N N . GLU A 1 204 ? -15.166 -1.662 11.268 1.00 87.44 204 GLU A N 1
ATOM 1704 C CA . GLU A 1 204 ? -15.800 -2.949 11.580 1.00 87.44 204 GLU A CA 1
ATOM 1705 C C . GLU A 1 204 ? -15.597 -3.355 13.040 1.00 87.44 204 GLU A C 1
ATOM 1707 O O . GLU A 1 204 ? -16.548 -3.764 13.707 1.00 87.44 204 GLU A O 1
ATOM 1712 N N . LEU A 1 205 ? -14.388 -3.171 13.577 1.00 88.25 205 LEU A N 1
ATOM 1713 C CA . LEU A 1 205 ? -14.095 -3.458 14.978 1.00 88.25 205 LEU A CA 1
ATOM 1714 C C . LEU A 1 205 ? -15.022 -2.662 15.913 1.00 88.25 205 LEU A C 1
ATOM 1716 O O . LEU A 1 205 ? -15.641 -3.244 16.808 1.00 88.25 205 LEU A O 1
ATOM 1720 N N . LYS A 1 206 ? -15.203 -1.360 15.651 1.00 87.62 206 LYS A N 1
ATOM 1721 C CA . LYS A 1 206 ? -16.084 -0.458 16.418 1.00 87.62 206 LYS A CA 1
ATOM 1722 C C . LYS A 1 206 ? -17.558 -0.877 16.443 1.00 87.62 206 LYS A C 1
ATOM 1724 O O . LYS A 1 206 ? -18.267 -0.500 17.372 1.00 87.62 206 LYS A O 1
ATOM 1729 N N . LYS A 1 207 ? -18.038 -1.671 15.477 1.00 88.38 207 LYS A N 1
ATOM 1730 C CA . LYS A 1 207 ? -19.410 -2.219 15.512 1.00 88.38 207 LYS A CA 1
ATOM 1731 C C . LYS A 1 207 ? -19.594 -3.255 16.620 1.00 88.38 207 LYS A C 1
ATOM 1733 O O . LYS A 1 207 ? -20.704 -3.448 17.109 1.00 88.38 207 LYS A O 1
ATOM 1738 N N . SER A 1 208 ? -18.515 -3.943 16.983 1.00 86.06 208 SER A N 1
ATOM 1739 C CA . SER A 1 208 ? -18.536 -5.088 17.896 1.00 86.06 208 SER A CA 1
ATOM 1740 C C . SER A 1 208 ? -17.905 -4.799 19.259 1.00 86.06 208 SER A C 1
ATOM 1742 O O . SER A 1 208 ? -18.228 -5.475 20.234 1.00 86.06 208 SER A O 1
ATOM 1744 N N . VAL A 1 209 ? -17.049 -3.776 19.349 1.00 88.56 209 VAL A N 1
ATOM 1745 C CA . VAL A 1 209 ? -16.289 -3.440 20.556 1.00 88.56 209 VAL A CA 1
ATOM 1746 C C . VAL A 1 209 ? -16.581 -2.012 20.999 1.00 88.56 209 VAL A C 1
ATOM 1748 O O . VAL A 1 209 ? -16.460 -1.065 20.222 1.00 88.56 209 VAL A O 1
ATOM 1751 N N . LYS A 1 210 ? -16.928 -1.858 22.280 1.00 88.19 210 LYS A N 1
ATOM 1752 C CA . LYS A 1 210 ? -17.076 -0.557 22.937 1.00 88.19 210 LYS A CA 1
ATOM 1753 C C . LYS A 1 210 ? -15.840 -0.262 23.793 1.00 88.19 210 LYS A C 1
ATOM 1755 O O . LYS A 1 210 ? -15.414 -1.162 24.515 1.00 88.19 210 LYS A O 1
ATOM 1760 N N . PRO A 1 211 ? -15.305 0.971 23.763 1.00 88.38 211 PRO A N 1
ATOM 1761 C CA . PRO A 1 211 ? -14.245 1.392 24.673 1.00 88.38 211 PRO A CA 1
ATOM 1762 C C . PRO A 1 211 ? -14.647 1.204 26.141 1.00 88.38 211 PRO A C 1
ATOM 1764 O O . PRO A 1 211 ? -15.737 1.614 26.544 1.00 88.38 211 PRO A O 1
ATOM 1767 N N . THR A 1 212 ? -13.764 0.609 26.938 1.00 90.69 212 THR A N 1
ATOM 1768 C CA . THR A 1 212 ? -13.902 0.449 28.397 1.00 90.69 212 THR A CA 1
ATOM 1769 C C . THR A 1 212 ? -12.787 1.147 29.176 1.00 90.69 212 THR A C 1
ATOM 1771 O O . THR A 1 212 ? -12.915 1.341 30.382 1.00 90.69 212 THR A O 1
ATOM 1774 N N . ILE A 1 213 ? -11.707 1.535 28.497 1.00 88.62 213 ILE A N 1
ATOM 1775 C CA . ILE A 1 213 ? -10.536 2.226 29.036 1.00 88.62 213 ILE A CA 1
ATOM 177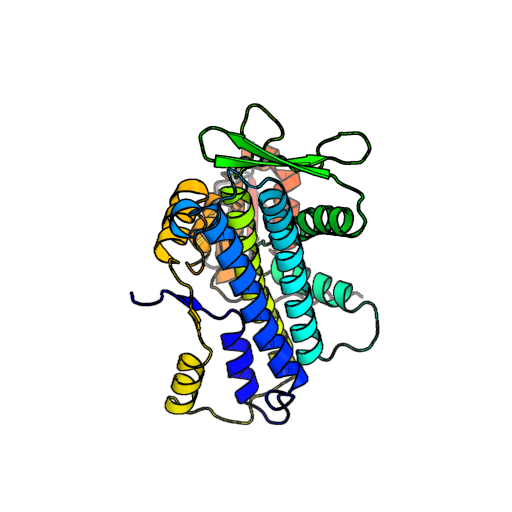6 C C . ILE A 1 213 ? -10.483 3.615 28.397 1.00 88.62 213 ILE A C 1
ATOM 1778 O O . ILE A 1 213 ? -10.541 3.750 27.174 1.00 88.62 213 ILE A O 1
ATOM 1782 N N . VAL A 1 214 ? -10.362 4.648 29.230 1.00 85.88 214 VAL A N 1
ATOM 1783 C CA . VAL A 1 214 ? -10.137 6.024 28.775 1.00 85.88 214 VAL A CA 1
ATOM 1784 C C . VAL A 1 214 ? -8.634 6.263 28.727 1.00 85.88 214 VAL A C 1
ATOM 1786 O O . VAL A 1 214 ? -7.960 6.140 29.748 1.00 85.88 214 VAL A O 1
ATOM 1789 N N . LEU A 1 215 ? -8.118 6.588 27.544 1.00 83.69 215 LEU A N 1
ATOM 1790 C CA . LEU A 1 215 ? -6.743 7.051 27.386 1.00 83.69 215 LEU A CA 1
ATOM 1791 C C . LEU A 1 215 ? -6.704 8.541 27.714 1.00 83.69 215 LEU A C 1
ATOM 1793 O O . LEU A 1 215 ? -7.473 9.313 27.139 1.00 83.69 215 LEU A O 1
ATOM 1797 N N . ASP A 1 216 ? -5.834 8.935 28.637 1.00 83.56 216 ASP A N 1
ATOM 1798 C CA . ASP A 1 216 ? -5.521 10.347 28.830 1.00 83.56 216 ASP A CA 1
ATOM 1799 C C . ASP A 1 216 ? -4.625 10.872 27.692 1.00 83.56 216 ASP A C 1
ATOM 1801 O O . ASP A 1 216 ? -4.069 10.104 26.899 1.00 83.56 216 ASP A O 1
ATOM 1805 N N . GLU A 1 217 ? -4.522 12.200 27.585 1.00 84.19 217 GLU A N 1
ATOM 1806 C CA . GLU A 1 217 ? -3.744 12.867 26.531 1.00 84.19 217 GLU A CA 1
ATOM 1807 C C . GLU A 1 217 ? -2.277 12.418 26.543 1.00 84.19 217 GLU A C 1
ATOM 1809 O O . GLU A 1 217 ? -1.715 12.112 25.495 1.00 84.19 217 GLU A O 1
ATOM 1814 N N . PHE A 1 218 ? -1.687 12.268 27.731 1.00 82.56 218 PHE A N 1
ATOM 1815 C CA . PHE A 1 218 ? -0.295 11.851 27.883 1.00 82.56 218 PHE A CA 1
ATOM 1816 C C . PHE A 1 218 ? -0.049 10.424 27.364 1.00 82.56 218 PHE A C 1
ATOM 1818 O O . PHE A 1 218 ? 0.941 10.159 26.679 1.00 82.56 218 PHE A O 1
ATOM 1825 N N . ALA A 1 219 ? -0.948 9.485 27.662 1.00 81.12 219 ALA A N 1
ATOM 1826 C CA . ALA A 1 219 ? -0.868 8.120 27.162 1.00 81.12 219 ALA A CA 1
ATOM 1827 C C . ALA A 1 219 ? -1.032 8.071 25.638 1.00 81.12 219 ALA A C 1
ATOM 1829 O O . ALA A 1 219 ? -0.300 7.334 24.972 1.00 81.12 219 ALA A O 1
ATOM 1830 N N . ALA A 1 220 ? -1.959 8.858 25.083 1.00 80.38 220 ALA A N 1
ATOM 1831 C CA . ALA A 1 220 ? -2.167 8.948 23.641 1.00 80.38 220 ALA A CA 1
ATOM 1832 C C . ALA A 1 220 ? -0.925 9.499 22.917 1.00 80.38 220 ALA A C 1
ATOM 1834 O O . ALA A 1 220 ? -0.466 8.882 21.952 1.00 80.38 220 ALA A O 1
ATOM 1835 N N . GLU A 1 221 ? -0.329 10.580 23.431 1.00 85.25 221 GLU A N 1
ATOM 1836 C CA . GLU A 1 221 ? 0.913 11.165 22.907 1.00 85.25 221 GLU A CA 1
ATOM 1837 C C . GLU A 1 221 ? 2.068 10.156 22.930 1.00 85.25 221 GLU A C 1
ATOM 1839 O O . GLU A 1 221 ? 2.741 9.946 21.920 1.00 85.25 221 GLU A O 1
ATOM 1844 N N . LEU A 1 222 ? 2.258 9.438 24.042 1.00 86.25 222 LEU A N 1
ATOM 1845 C CA . LEU A 1 222 ? 3.325 8.440 24.161 1.00 86.25 222 LEU A CA 1
ATOM 1846 C C . LEU A 1 222 ? 3.172 7.289 23.149 1.00 86.25 222 LEU A C 1
ATOM 1848 O O . LEU A 1 222 ? 4.163 6.741 22.652 1.00 86.25 222 LEU A O 1
ATOM 1852 N N . ILE A 1 223 ? 1.936 6.880 22.851 1.00 84.31 223 ILE A N 1
ATOM 1853 C CA . ILE A 1 223 ? 1.651 5.850 21.843 1.00 84.31 223 ILE A CA 1
ATOM 1854 C C . ILE A 1 223 ? 1.928 6.396 20.436 1.00 84.31 223 ILE A C 1
ATOM 1856 O O . ILE A 1 223 ? 2.508 5.678 19.609 1.00 84.31 223 ILE A O 1
ATOM 1860 N N . GLU A 1 224 ? 1.563 7.652 20.170 1.00 85.75 224 GLU A N 1
ATOM 1861 C CA . GLU A 1 224 ? 1.852 8.337 18.908 1.00 85.75 224 GLU A CA 1
ATOM 1862 C C . GLU A 1 224 ? 3.356 8.450 18.653 1.00 85.75 224 GLU A C 1
ATOM 1864 O O . GLU A 1 224 ? 3.824 8.066 17.580 1.00 85.75 224 GLU A O 1
ATOM 1869 N N . GLU A 1 225 ? 4.144 8.856 19.647 1.00 85.31 225 GLU A N 1
ATOM 1870 C CA . GLU A 1 225 ? 5.602 8.939 19.519 1.00 85.31 225 GLU A CA 1
ATOM 1871 C C . GLU A 1 225 ? 6.238 7.582 19.188 1.00 85.31 225 GLU A C 1
ATOM 1873 O O . GLU A 1 225 ? 7.161 7.487 18.376 1.00 85.31 225 GLU A O 1
ATOM 1878 N N . ARG A 1 226 ? 5.740 6.504 19.803 1.00 84.19 226 ARG A N 1
ATOM 1879 C CA . ARG A 1 226 ? 6.311 5.158 19.647 1.00 84.19 226 ARG A CA 1
ATOM 1880 C C . ARG A 1 226 ? 5.881 4.452 18.369 1.00 84.19 226 ARG A C 1
ATOM 1882 O O . ARG A 1 226 ? 6.602 3.578 17.888 1.00 84.19 226 ARG A O 1
ATOM 1889 N N . SER A 1 227 ? 4.678 4.737 17.879 1.00 84.88 227 SER A N 1
ATOM 1890 C CA . SER A 1 227 ? 4.030 3.902 16.860 1.00 84.88 227 SER A CA 1
ATOM 1891 C C . SER A 1 227 ? 3.203 4.663 15.828 1.00 84.88 227 SER A C 1
ATOM 1893 O O . SER A 1 227 ? 2.710 4.044 14.886 1.00 84.88 227 SER A O 1
ATOM 1895 N N . GLY A 1 228 ? 3.075 5.982 15.950 1.00 87.44 228 GLY A N 1
ATOM 1896 C CA . GLY A 1 228 ? 2.286 6.817 15.047 1.00 87.44 228 GLY A CA 1
ATOM 1897 C C . GLY A 1 228 ? 2.908 7.012 13.672 1.00 87.44 228 GLY A C 1
ATOM 1898 O O . GLY A 1 228 ? 2.195 7.328 12.718 1.00 87.44 228 GLY A O 1
ATOM 1899 N N . ARG A 1 229 ? 4.219 6.786 13.528 1.00 91.88 229 ARG A N 1
ATOM 1900 C CA . ARG A 1 229 ? 4.954 7.080 12.292 1.00 91.88 229 ARG A CA 1
ATOM 1901 C C . ARG A 1 229 ? 5.929 5.979 11.889 1.00 91.88 229 ARG A C 1
ATOM 1903 O O . ARG A 1 229 ? 6.496 5.284 12.729 1.00 91.88 229 ARG A O 1
ATOM 1910 N N . TRP A 1 230 ? 6.118 5.827 10.581 1.00 93.50 230 TRP A N 1
ATOM 1911 C CA . TRP A 1 230 ? 7.183 5.024 9.983 1.00 93.50 230 TRP A CA 1
ATOM 1912 C C . TRP A 1 230 ? 8.261 5.959 9.448 1.00 93.50 230 TRP A C 1
ATOM 1914 O O . TRP A 1 230 ? 7.953 6.896 8.713 1.00 93.50 230 TRP A O 1
ATOM 1924 N N . PHE A 1 231 ? 9.508 5.700 9.825 1.00 90.31 231 PHE A N 1
ATOM 1925 C CA . PHE A 1 231 ? 10.653 6.543 9.494 1.00 90.31 231 PHE A CA 1
ATOM 1926 C C . PHE A 1 231 ? 11.438 5.947 8.331 1.00 90.31 231 PHE A C 1
ATOM 1928 O O . PHE A 1 231 ? 11.674 4.735 8.299 1.00 90.31 231 PHE A O 1
ATOM 1935 N N . PHE A 1 232 ? 11.850 6.805 7.401 1.00 90.50 232 PHE A N 1
ATOM 1936 C CA . PHE A 1 232 ? 12.581 6.405 6.207 1.00 90.50 232 PHE A CA 1
ATOM 1937 C C . PHE A 1 232 ? 13.733 7.360 5.926 1.00 90.50 232 PHE A C 1
ATOM 1939 O O . PHE A 1 232 ? 13.593 8.582 5.994 1.00 90.50 232 PHE A O 1
ATOM 1946 N N . ASP A 1 233 ? 14.869 6.788 5.545 1.00 85.69 233 ASP A N 1
ATOM 1947 C CA . ASP A 1 233 ? 15.995 7.562 5.042 1.00 85.69 233 ASP A CA 1
ATOM 1948 C C . ASP A 1 233 ? 15.679 8.061 3.629 1.00 85.69 233 ASP A C 1
ATOM 1950 O O . ASP A 1 233 ? 15.154 7.306 2.813 1.00 85.69 233 ASP A O 1
ATOM 1954 N N . ARG A 1 234 ? 16.013 9.321 3.327 1.00 86.31 234 ARG A N 1
ATOM 1955 C CA . ARG A 1 234 ? 15.832 9.951 2.000 1.00 86.31 234 ARG A CA 1
ATOM 1956 C C . ARG A 1 234 ? 14.386 10.040 1.493 1.00 86.31 234 ARG A C 1
ATOM 1958 O O . ARG A 1 234 ? 14.172 10.181 0.290 1.00 86.31 234 ARG A O 1
ATOM 1965 N N . LEU A 1 235 ? 13.386 10.022 2.380 1.00 89.81 235 LEU A N 1
ATOM 1966 C CA . LEU A 1 235 ? 11.981 10.121 1.955 1.00 89.81 235 LEU A CA 1
ATOM 1967 C C . LEU A 1 235 ? 11.705 11.397 1.150 1.00 89.81 235 LEU A C 1
ATOM 1969 O O . LEU A 1 235 ? 10.960 11.339 0.180 1.00 89.81 235 LEU A O 1
ATOM 1973 N N . SER A 1 236 ? 12.318 12.532 1.507 1.00 87.94 236 SER A N 1
ATOM 1974 C CA . SER A 1 236 ? 12.211 13.769 0.721 1.00 87.94 236 SER A CA 1
ATOM 1975 C C . SER A 1 236 ? 12.673 13.602 -0.732 1.00 87.94 236 SER A C 1
ATOM 1977 O O . SER A 1 236 ? 11.995 14.080 -1.639 1.00 87.94 236 SER A O 1
ATOM 1979 N N . GLU A 1 237 ? 13.789 12.907 -0.974 1.00 88.00 237 GLU A N 1
ATOM 1980 C CA . GLU A 1 237 ? 14.309 12.647 -2.328 1.00 88.00 237 GLU A CA 1
ATOM 1981 C C . GLU A 1 237 ? 13.378 11.700 -3.093 1.00 88.00 237 GLU A C 1
ATOM 1983 O O . GLU A 1 237 ? 13.004 11.977 -4.235 1.00 88.00 237 GLU A O 1
ATOM 1988 N N . TYR A 1 238 ? 12.930 10.628 -2.431 1.00 89.81 238 TYR A N 1
ATOM 1989 C CA . TYR A 1 238 ? 11.933 9.708 -2.973 1.00 89.81 238 TYR A CA 1
ATOM 1990 C C . TYR A 1 238 ? 10.652 10.453 -3.381 1.00 89.81 238 TYR A C 1
ATOM 1992 O O . TYR A 1 238 ? 10.162 10.299 -4.500 1.00 89.81 238 TYR A O 1
ATOM 2000 N N . ASN A 1 239 ? 10.116 11.291 -2.489 1.00 89.06 239 ASN A N 1
ATOM 2001 C CA . ASN A 1 239 ? 8.879 12.035 -2.714 1.00 89.06 239 ASN A CA 1
ATOM 2002 C C . ASN A 1 239 ? 9.036 13.126 -3.771 1.00 89.06 239 ASN A C 1
ATOM 2004 O O . ASN A 1 239 ? 8.079 13.387 -4.497 1.00 89.06 239 ASN A O 1
ATOM 2008 N N . ALA A 1 240 ? 10.215 13.737 -3.902 1.00 86.56 240 ALA A N 1
ATOM 2009 C CA . ALA A 1 240 ? 10.499 14.669 -4.987 1.00 86.56 240 ALA A CA 1
ATOM 2010 C C . ALA A 1 240 ? 10.379 13.972 -6.350 1.00 86.56 240 ALA A C 1
ATOM 2012 O O . ALA A 1 240 ? 9.608 14.427 -7.196 1.00 86.56 240 ALA A O 1
ATOM 2013 N N . TYR A 1 241 ? 11.036 12.818 -6.519 1.00 84.56 241 TYR A N 1
ATOM 2014 C CA . TYR A 1 241 ? 10.934 12.031 -7.750 1.00 84.56 241 TYR A CA 1
ATOM 2015 C C . TYR A 1 241 ? 9.500 11.538 -7.997 1.00 84.56 241 TYR A C 1
ATOM 2017 O O . TYR A 1 241 ? 8.981 11.637 -9.112 1.00 84.56 241 TYR A O 1
ATOM 2025 N N . ALA A 1 242 ? 8.834 11.013 -6.963 1.00 85.25 242 ALA A N 1
ATOM 2026 C CA . ALA A 1 242 ? 7.466 10.507 -7.064 1.00 85.25 242 ALA A CA 1
ATOM 2027 C C . ALA A 1 242 ? 6.465 11.612 -7.441 1.00 85.25 242 ALA A C 1
ATOM 2029 O O . ALA A 1 242 ? 5.526 11.363 -8.201 1.00 85.25 242 ALA A O 1
ATOM 2030 N N . ARG A 1 243 ? 6.673 12.839 -6.952 1.00 83.50 243 ARG A N 1
ATOM 2031 C CA . ARG A 1 243 ? 5.868 14.006 -7.320 1.00 83.50 243 ARG A CA 1
ATOM 2032 C C . ARG A 1 243 ? 6.110 14.420 -8.768 1.00 83.50 243 ARG A C 1
ATOM 2034 O O . ARG A 1 243 ? 5.146 14.587 -9.503 1.00 83.50 243 ARG A O 1
ATOM 2041 N N . GLU A 1 244 ? 7.369 14.533 -9.181 1.00 80.50 244 GLU A N 1
ATOM 2042 C CA . GLU A 1 244 ? 7.736 14.939 -10.542 1.00 80.50 244 GLU A CA 1
ATOM 2043 C C . GLU A 1 244 ? 7.249 13.939 -11.599 1.00 80.50 244 GLU A C 1
ATOM 2045 O O . GLU A 1 244 ? 6.685 14.326 -12.619 1.00 80.50 244 GLU A O 1
ATOM 2050 N N . THR A 1 245 ? 7.430 12.644 -11.337 1.00 73.12 245 THR A N 1
ATOM 2051 C CA . THR A 1 245 ? 7.213 11.600 -12.349 1.00 73.12 245 THR A CA 1
ATOM 2052 C C . THR A 1 245 ? 5.775 11.084 -12.353 1.00 73.12 245 THR A C 1
ATOM 2054 O O . THR A 1 245 ? 5.232 10.733 -13.401 1.00 73.12 245 THR A O 1
ATOM 2057 N N . LEU A 1 246 ? 5.144 11.003 -11.178 1.00 71.88 246 LEU A N 1
ATOM 2058 C CA . LEU A 1 246 ? 3.881 10.280 -10.998 1.00 71.88 246 LEU A CA 1
ATOM 2059 C C . LEU A 1 246 ? 2.783 11.121 -10.334 1.00 71.88 246 LEU A C 1
ATOM 2061 O O . LEU A 1 246 ? 1.637 10.674 -10.307 1.00 71.88 246 LEU A O 1
ATOM 2065 N N . ASN A 1 247 ? 3.121 12.299 -9.796 1.00 72.50 247 ASN A N 1
ATOM 2066 C CA . ASN A 1 247 ? 2.277 13.080 -8.888 1.00 72.50 247 ASN A CA 1
ATOM 2067 C C . ASN A 1 247 ? 1.732 12.237 -7.710 1.00 72.50 247 ASN A C 1
ATOM 2069 O O . ASN A 1 247 ? 0.554 12.308 -7.366 1.00 72.50 247 ASN A O 1
ATOM 2073 N N . LEU A 1 248 ? 2.588 11.371 -7.145 1.00 72.94 248 LEU A N 1
ATOM 2074 C CA . LEU A 1 248 ? 2.215 10.306 -6.193 1.00 72.94 248 LEU A CA 1
ATOM 2075 C C . LEU A 1 248 ? 3.218 10.142 -5.022 1.00 72.94 248 LEU A C 1
ATOM 2077 O O . LEU A 1 248 ? 3.746 9.044 -4.802 1.00 72.94 248 LEU A O 1
ATOM 2081 N N . PRO A 1 249 ? 3.523 11.209 -4.263 1.00 81.38 249 PRO A N 1
ATOM 2082 C CA . PRO A 1 249 ? 4.411 11.115 -3.104 1.00 81.38 249 PRO A CA 1
ATOM 2083 C C . PRO A 1 249 ? 3.837 10.202 -2.004 1.00 81.38 249 PRO A C 1
ATOM 2085 O O . PRO A 1 249 ? 2.625 10.101 -1.810 1.00 81.38 249 PRO A O 1
ATOM 2088 N N . LEU A 1 250 ? 4.720 9.536 -1.259 1.00 84.44 250 LEU A N 1
ATOM 2089 C CA . LEU A 1 250 ? 4.366 8.740 -0.084 1.00 84.44 250 LEU A CA 1
ATOM 2090 C C . LEU A 1 250 ? 3.996 9.643 1.095 1.00 84.44 250 LEU A C 1
ATOM 2092 O O . LEU A 1 250 ? 4.747 10.549 1.455 1.00 84.44 250 LEU A O 1
ATOM 2096 N N . GLY A 1 251 ? 2.884 9.325 1.760 1.00 69.00 251 GLY A N 1
ATOM 2097 C CA . GLY A 1 251 ? 2.493 9.954 3.025 1.00 69.00 251 GLY A CA 1
ATOM 2098 C C . GLY A 1 251 ? 1.864 11.345 2.913 1.00 69.00 251 GLY A C 1
ATOM 2099 O O . GLY A 1 251 ? 1.523 11.914 3.948 1.00 69.00 251 GLY A O 1
ATOM 2100 N N . GLU A 1 252 ? 1.678 11.886 1.706 1.00 65.62 252 GLU A N 1
ATOM 2101 C CA . GLU A 1 252 ? 0.913 13.122 1.495 1.00 65.62 252 GLU A CA 1
ATOM 2102 C C . GLU A 1 252 ? -0.565 12.819 1.217 1.00 65.62 252 GLU A C 1
ATOM 2104 O O . GLU A 1 252 ? -0.920 11.731 0.759 1.00 65.62 252 GLU A O 1
ATOM 2109 N N . ASN A 1 253 ? -1.443 13.773 1.547 1.00 51.75 253 ASN A N 1
ATOM 2110 C CA . ASN A 1 253 ? -2.890 13.591 1.446 1.00 51.75 253 ASN A CA 1
ATOM 2111 C C . ASN A 1 253 ? -3.320 13.242 0.011 1.00 51.75 253 ASN A C 1
ATOM 2113 O O . ASN A 1 253 ? -3.023 13.949 -0.947 1.00 51.75 253 ASN A O 1
ATOM 2117 N N . ILE A 1 254 ? -4.099 12.165 -0.095 1.00 48.91 254 ILE A N 1
ATOM 2118 C CA . ILE A 1 254 ? -4.488 11.457 -1.326 1.00 48.91 254 ILE A CA 1
ATOM 2119 C C . ILE A 1 254 ? -5.316 12.306 -2.318 1.00 48.91 254 ILE A C 1
ATOM 2121 O O . ILE A 1 254 ? -5.453 11.924 -3.482 1.00 48.91 254 ILE A O 1
ATOM 2125 N N . ASN A 1 255 ? -5.836 13.469 -1.907 1.00 48.38 255 ASN A N 1
ATOM 2126 C CA . ASN A 1 255 ? -6.709 14.306 -2.741 1.00 48.38 255 ASN A CA 1
ATOM 2127 C C . ASN A 1 255 ? -6.102 14.679 -4.089 1.00 48.38 255 ASN A C 1
ATOM 2129 O O . ASN A 1 255 ? -6.820 14.691 -5.087 1.00 48.38 255 ASN A O 1
ATOM 2133 N N . ASP A 1 256 ? -4.800 14.956 -4.132 1.00 44.66 256 ASP A N 1
ATOM 2134 C CA . ASP A 1 256 ? -4.161 15.399 -5.368 1.00 44.66 256 ASP A CA 1
ATOM 2135 C C . ASP A 1 256 ? -4.012 14.244 -6.370 1.00 44.66 256 ASP A C 1
ATOM 2137 O O . ASP A 1 256 ? -4.102 14.461 -7.577 1.00 44.66 256 ASP A O 1
ATOM 2141 N N . TYR A 1 257 ? -3.880 12.998 -5.900 1.00 47.31 257 TYR A N 1
ATOM 2142 C CA . TYR A 1 257 ? -3.773 11.810 -6.751 1.00 47.31 257 TYR A CA 1
ATOM 2143 C C . TYR A 1 257 ? -5.127 11.332 -7.288 1.00 47.31 257 TYR A C 1
ATOM 2145 O O . TYR A 1 257 ? -5.277 11.177 -8.504 1.00 47.31 257 TYR A O 1
ATOM 2153 N N . SER A 1 258 ? -6.121 11.121 -6.412 1.00 43.19 258 SER A N 1
ATOM 2154 C CA . SER A 1 258 ? -7.446 10.645 -6.839 1.00 43.19 258 SER A CA 1
ATOM 2155 C C . SER A 1 258 ? -8.065 11.617 -7.848 1.00 43.19 258 SER A C 1
ATOM 2157 O O . SER A 1 258 ? -8.558 11.191 -8.896 1.00 43.19 258 SER A O 1
ATOM 2159 N N . LYS A 1 259 ? -7.915 12.927 -7.600 1.00 42.94 259 LYS A N 1
ATOM 2160 C CA . LYS A 1 259 ? -8.421 13.993 -8.467 1.00 42.94 259 LYS A CA 1
ATOM 2161 C C . LYS A 1 259 ? -7.662 14.111 -9.794 1.00 42.94 259 LYS A C 1
ATOM 2163 O O . LYS A 1 259 ? -8.292 14.362 -10.814 1.00 42.94 259 LYS A O 1
ATOM 2168 N N . SER A 1 260 ? -6.334 13.934 -9.809 1.00 41.00 260 SER A N 1
ATOM 2169 C CA . SER A 1 260 ? -5.519 14.153 -11.022 1.00 41.00 260 SER A CA 1
ATOM 2170 C C . SER A 1 260 ? -5.407 12.947 -11.959 1.00 41.00 260 SER A C 1
ATOM 2172 O O . SER A 1 260 ? -5.194 13.135 -13.156 1.00 41.00 260 SER A O 1
ATOM 2174 N N . ARG A 1 261 ? -5.524 11.713 -11.448 1.00 40.69 261 ARG A N 1
ATOM 2175 C CA . ARG A 1 261 ? -5.239 10.483 -12.216 1.00 40.69 261 ARG A CA 1
ATOM 2176 C C . ARG A 1 261 ? -6.400 9.504 -12.314 1.00 40.69 261 ARG A C 1
ATOM 2178 O O . ARG A 1 261 ? -6.474 8.787 -13.306 1.00 40.69 261 ARG A O 1
ATOM 2185 N N . LEU A 1 262 ? -7.250 9.435 -11.291 1.00 38.41 262 LEU A N 1
ATOM 2186 C CA . LEU A 1 262 ? -8.395 8.520 -11.261 1.00 38.41 262 LEU A CA 1
ATOM 2187 C C . LEU A 1 262 ? -9.717 9.229 -11.586 1.00 38.41 262 LEU A C 1
ATOM 2189 O O . LEU A 1 262 ? -10.711 8.546 -11.807 1.00 38.41 262 LEU A O 1
ATOM 2193 N N . SER A 1 263 ? -9.727 10.568 -11.645 1.00 41.91 263 SER A N 1
ATOM 2194 C CA . SER A 1 263 ? -10.947 11.391 -11.728 1.00 41.91 263 SER A CA 1
ATOM 2195 C C . SER A 1 263 ? -11.928 11.099 -10.587 1.00 41.91 263 SER A C 1
ATOM 2197 O O . SER A 1 263 ? -13.142 11.143 -10.759 1.00 41.91 263 SER A O 1
ATOM 2199 N N . VAL A 1 264 ? -11.384 10.763 -9.419 1.00 39.66 264 VAL A N 1
ATOM 2200 C CA . VAL A 1 264 ? -12.117 10.348 -8.226 1.00 39.66 264 VAL A CA 1
ATOM 2201 C C . VAL A 1 264 ? -11.905 11.427 -7.164 1.00 39.66 264 VAL A C 1
ATOM 2203 O O . VAL A 1 264 ? -10.768 11.733 -6.806 1.00 39.66 264 VAL A O 1
ATOM 2206 N N . THR A 1 265 ? -12.973 12.054 -6.679 1.00 42.69 265 THR A N 1
ATOM 2207 C CA . THR A 1 265 ? -12.879 13.067 -5.618 1.00 42.69 265 THR A CA 1
ATOM 2208 C C . THR A 1 265 ? -13.099 12.409 -4.263 1.00 42.69 265 THR A C 1
ATOM 2210 O O . THR A 1 265 ? -14.150 11.829 -4.034 1.00 42.69 265 THR A O 1
ATOM 2213 N N . ARG A 1 266 ? -12.151 12.571 -3.329 1.00 44.44 266 ARG A N 1
ATOM 2214 C CA . ARG A 1 266 ? -12.337 12.113 -1.946 1.00 44.44 266 ARG A CA 1
ATOM 2215 C C . ARG A 1 266 ? -13.338 12.981 -1.206 1.00 44.44 266 ARG A C 1
ATOM 2217 O O . ARG A 1 266 ? -13.222 14.209 -1.173 1.00 44.44 266 ARG A O 1
ATOM 2224 N N . PHE A 1 267 ? -14.258 12.322 -0.515 1.00 51.00 267 PHE A N 1
ATOM 2225 C CA . PHE A 1 267 ? -15.207 12.967 0.382 1.00 51.00 267 PHE A CA 1
ATOM 2226 C C . PHE A 1 267 ? -14.777 12.718 1.825 1.00 51.00 267 PHE A C 1
ATOM 2228 O O . PHE A 1 267 ? -14.711 11.584 2.281 1.00 51.00 267 PHE A O 1
ATOM 2235 N N . TYR A 1 268 ? -14.460 13.796 2.541 1.00 46.78 268 TYR A N 1
ATOM 2236 C CA . TYR A 1 268 ? -14.155 13.754 3.979 1.00 46.78 268 TYR A CA 1
ATOM 2237 C C . TYR A 1 268 ? -15.399 13.668 4.864 1.00 46.78 268 TYR A C 1
ATOM 2239 O O . TYR A 1 268 ? -15.284 13.527 6.078 1.00 46.78 268 TYR A O 1
ATOM 2247 N N . GLU A 1 269 ? -16.571 13.811 4.257 1.00 58.44 269 GLU A N 1
ATOM 2248 C CA . GLU A 1 269 ? -17.850 13.735 4.943 1.00 58.44 269 GLU A CA 1
ATOM 2249 C C . GLU A 1 269 ? -18.174 12.277 5.280 1.00 58.44 269 GLU A C 1
ATOM 2251 O O . GLU A 1 269 ? -17.746 11.356 4.583 1.00 58.44 269 GLU A O 1
ATOM 2256 N N . GLU A 1 270 ? -18.942 12.055 6.343 1.00 51.59 270 GLU A N 1
ATOM 2257 C CA . GLU A 1 270 ? -19.374 10.709 6.712 1.00 51.59 270 GLU A CA 1
ATOM 2258 C C . GLU A 1 270 ? -20.243 10.107 5.597 1.00 51.59 270 GLU A C 1
ATOM 2260 O O . GLU A 1 270 ? -21.215 10.717 5.145 1.00 51.59 270 GLU A O 1
ATOM 2265 N N . ALA A 1 271 ? -19.885 8.912 5.125 1.00 54.50 271 ALA A N 1
ATOM 2266 C CA . ALA A 1 271 ? -20.604 8.256 4.040 1.00 54.50 271 ALA A CA 1
ATOM 2267 C C . ALA A 1 271 ? -22.085 8.054 4.379 1.00 54.50 271 ALA A C 1
ATOM 2269 O O . ALA A 1 271 ? -22.437 7.663 5.491 1.00 54.50 271 ALA A O 1
ATOM 2270 N N . GLY A 1 272 ? -22.948 8.307 3.396 1.00 57.53 272 GLY A N 1
ATOM 2271 C CA . GLY A 1 272 ? -24.401 8.249 3.560 1.00 57.53 272 GLY A CA 1
ATOM 2272 C C . GLY A 1 272 ? -25.035 9.553 4.052 1.00 57.53 272 GLY A C 1
ATOM 2273 O O . GLY A 1 272 ? -26.238 9.723 3.866 1.00 57.53 272 GLY A O 1
ATOM 2274 N N . THR A 1 273 ? -24.252 10.500 4.581 1.00 66.38 273 THR A N 1
ATOM 2275 C CA . THR A 1 273 ? -24.759 11.840 4.914 1.00 66.38 273 THR A CA 1
ATOM 2276 C C . THR A 1 273 ? -25.035 12.662 3.658 1.00 66.38 273 THR A C 1
ATOM 2278 O O . THR A 1 273 ? -24.416 12.454 2.608 1.00 66.38 273 THR A O 1
ATOM 2281 N N . ILE A 1 274 ? -25.934 13.644 3.766 1.00 72.31 274 ILE A N 1
ATOM 2282 C CA . ILE A 1 274 ? -26.178 14.608 2.686 1.00 72.31 274 ILE A CA 1
ATOM 2283 C C . ILE A 1 274 ? -24.861 15.244 2.189 1.00 72.31 274 ILE A C 1
ATOM 2285 O O . ILE A 1 274 ? -24.594 15.122 0.995 1.00 72.31 274 ILE A O 1
ATOM 2289 N N . PRO A 1 275 ? -23.975 15.826 3.028 1.00 71.06 275 PRO A N 1
ATOM 2290 C CA . PRO A 1 275 ? -22.710 16.407 2.563 1.00 71.06 275 PRO A CA 1
ATOM 2291 C C . PRO A 1 275 ? -21.836 15.457 1.732 1.00 71.06 275 PRO A C 1
ATOM 2293 O O . PRO A 1 275 ? -21.247 15.883 0.736 1.00 71.06 275 PRO A O 1
ATOM 2296 N N . PHE A 1 276 ? -21.781 14.172 2.098 1.00 66.31 276 PHE A N 1
ATOM 2297 C CA . PHE A 1 276 ? -21.079 13.152 1.318 1.00 66.31 276 PHE A CA 1
ATOM 2298 C C . PHE A 1 276 ? -21.726 12.953 -0.057 1.00 66.31 276 PHE A C 1
ATOM 2300 O O . PHE A 1 276 ? -21.052 13.055 -1.084 1.00 66.31 276 PHE A O 1
ATOM 2307 N N . LYS A 1 277 ? -23.047 12.732 -0.086 1.00 72.88 277 LYS A N 1
ATOM 2308 C CA . LYS A 1 277 ? -23.813 12.508 -1.323 1.00 72.88 277 LYS A CA 1
ATOM 2309 C C . LYS A 1 277 ? -23.712 13.695 -2.284 1.00 72.88 277 LYS A C 1
ATOM 2311 O O . LYS A 1 277 ? -23.598 13.490 -3.490 1.00 72.88 277 LYS A O 1
ATOM 2316 N N . ARG A 1 278 ? -23.679 14.922 -1.748 1.00 79.56 278 ARG A N 1
ATOM 2317 C CA . ARG A 1 278 ? -23.498 16.159 -2.521 1.00 79.56 278 ARG A CA 1
ATOM 2318 C C . ARG A 1 278 ? -22.167 16.176 -3.259 1.00 79.56 278 ARG A C 1
ATOM 2320 O O . ARG A 1 278 ? -22.148 16.278 -4.480 1.00 79.56 278 ARG A O 1
ATOM 2327 N N . LYS A 1 279 ? -21.061 16.017 -2.532 1.00 73.12 279 LYS A N 1
ATOM 2328 C CA . LYS A 1 279 ? -19.734 16.040 -3.153 1.00 73.12 279 LYS A CA 1
ATOM 2329 C C . LYS A 1 279 ? -19.560 14.884 -4.148 1.00 73.12 279 LYS A C 1
ATOM 2331 O O . LYS A 1 279 ? -18.895 15.044 -5.170 1.00 73.12 279 LYS A O 1
ATOM 2336 N N . MET A 1 280 ? -20.195 13.741 -3.883 1.00 71.56 280 MET A N 1
ATOM 2337 C CA . MET A 1 280 ? -20.193 12.591 -4.783 1.00 71.56 280 MET A CA 1
ATOM 2338 C C . MET A 1 280 ? -20.867 12.864 -6.120 1.00 71.56 280 MET A C 1
ATOM 2340 O O . MET A 1 280 ? -20.249 12.618 -7.155 1.00 71.56 280 MET A O 1
ATOM 2344 N N . ILE A 1 281 ? -22.086 13.406 -6.128 1.00 77.69 281 ILE A N 1
ATOM 2345 C CA . ILE A 1 281 ? -22.757 13.713 -7.396 1.00 77.69 281 ILE A CA 1
ATOM 2346 C C . ILE A 1 281 ? -22.034 14.823 -8.172 1.00 77.69 281 ILE A C 1
ATOM 2348 O O . ILE A 1 281 ? -21.950 14.736 -9.394 1.00 77.69 281 ILE A O 1
ATOM 2352 N N . GLU A 1 282 ? -21.445 15.805 -7.479 1.00 79.56 282 GLU A N 1
ATOM 2353 C CA . GLU A 1 282 ? -20.619 16.855 -8.092 1.00 79.56 282 GLU A CA 1
ATOM 2354 C C . GLU A 1 282 ? -19.399 16.241 -8.782 1.00 79.56 282 GLU A C 1
ATOM 2356 O O . GLU A 1 282 ? -19.176 16.471 -9.966 1.00 79.56 282 GLU A O 1
ATOM 2361 N N . SER A 1 283 ? -18.668 15.363 -8.090 1.00 69.06 283 SER A N 1
ATOM 2362 C CA . SER A 1 283 ? -17.513 14.676 -8.671 1.00 69.06 283 SER A CA 1
ATOM 2363 C C . SER A 1 283 ? -17.871 13.809 -9.875 1.00 69.06 283 SER A C 1
ATOM 2365 O O . SER A 1 283 ? -17.083 13.732 -10.818 1.00 69.06 283 SER A O 1
ATOM 2367 N N . ILE A 1 284 ? -19.005 13.104 -9.836 1.00 71.81 284 ILE A N 1
ATOM 2368 C CA . ILE A 1 284 ? -19.449 12.272 -10.959 1.00 71.81 284 ILE A CA 1
ATOM 2369 C C . ILE A 1 284 ? -19.839 13.176 -12.136 1.00 71.81 284 ILE A C 1
ATOM 2371 O O . ILE A 1 284 ? -19.418 12.917 -13.260 1.00 71.81 284 ILE A O 1
ATOM 2375 N N . ALA A 1 285 ? -20.587 14.257 -11.900 1.00 79.94 285 ALA A N 1
ATOM 2376 C CA . ALA A 1 285 ? -20.951 15.207 -12.948 1.00 79.94 285 ALA A CA 1
ATOM 2377 C C . ALA A 1 285 ? -19.710 15.859 -13.584 1.00 79.94 285 ALA A C 1
ATOM 2379 O O . ALA A 1 285 ? -19.578 15.856 -14.810 1.00 79.94 285 ALA A O 1
ATOM 2380 N N . ASP A 1 286 ? -18.758 16.312 -12.766 1.00 75.56 286 ASP A N 1
ATOM 2381 C CA . ASP A 1 286 ? -17.494 16.910 -13.206 1.00 75.56 286 ASP A CA 1
ATOM 2382 C C . ASP A 1 286 ? -16.664 15.945 -14.063 1.00 75.56 286 ASP A C 1
ATOM 2384 O O . ASP A 1 286 ? -16.147 16.333 -15.114 1.00 75.56 286 ASP A O 1
ATOM 2388 N N . LYS A 1 287 ? -16.574 14.667 -13.662 1.00 72.00 287 LYS A N 1
ATOM 2389 C CA . LYS A 1 287 ? -15.862 13.616 -14.412 1.00 72.00 287 LYS A CA 1
ATOM 2390 C C . LYS A 1 287 ? -16.355 13.503 -15.856 1.00 72.00 287 LYS A C 1
ATOM 2392 O O . LYS A 1 287 ? -15.543 13.331 -16.763 1.00 72.00 287 LYS A O 1
ATOM 2397 N N . TYR A 1 288 ? -17.662 13.626 -16.073 1.00 77.88 288 TYR A N 1
ATOM 2398 C CA . TYR A 1 288 ? -18.276 13.562 -17.402 1.00 77.88 288 TYR A CA 1
ATOM 2399 C C . TYR A 1 288 ? -18.505 14.941 -18.034 1.00 77.88 288 TYR A C 1
ATOM 2401 O O . TYR A 1 288 ? -19.163 15.039 -19.068 1.00 77.88 288 TYR A O 1
ATOM 2409 N N . SER A 1 289 ? -17.945 16.006 -17.445 1.00 79.31 289 SER A N 1
ATOM 2410 C CA . SER A 1 289 ? -18.114 17.390 -17.913 1.00 79.31 289 SER A CA 1
ATOM 2411 C C . SER A 1 289 ? -19.587 17.805 -18.044 1.00 79.31 289 SER A C 1
ATOM 2413 O O . SER A 1 289 ? -19.968 18.517 -18.976 1.00 79.31 289 SER A O 1
ATOM 2415 N N . LEU A 1 290 ? -20.428 17.335 -17.123 1.00 83.25 290 LEU A N 1
ATOM 2416 C CA . LEU A 1 290 ? -21.853 17.636 -17.085 1.00 83.25 290 LEU A CA 1
ATOM 2417 C C . LEU A 1 290 ? -22.103 18.898 -16.264 1.00 83.25 290 LEU A C 1
ATOM 2419 O O . LEU A 1 290 ? -21.531 19.087 -15.194 1.00 83.25 290 LEU A O 1
ATOM 2423 N N . SER A 1 291 ? -23.000 19.750 -16.752 1.00 88.19 291 SER A N 1
ATOM 2424 C CA . SER A 1 291 ? -23.514 20.857 -15.949 1.00 88.19 291 SER A CA 1
ATOM 2425 C C . SER A 1 291 ? -24.507 20.343 -14.910 1.00 88.19 291 SER A C 1
ATOM 2427 O O . SER A 1 291 ? -25.222 19.366 -15.140 1.00 88.19 291 SER A O 1
ATOM 2429 N N . TYR A 1 292 ? -24.564 21.015 -13.766 1.00 90.62 292 TYR A N 1
ATOM 2430 C CA . TYR A 1 292 ? -25.515 20.719 -12.705 1.00 90.62 292 TYR A CA 1
ATOM 2431 C C . TYR A 1 292 ? -25.920 21.995 -11.967 1.00 90.62 292 TYR A C 1
ATOM 2433 O O . TYR A 1 292 ? -25.181 22.980 -11.948 1.00 90.62 292 TYR A O 1
ATOM 2441 N N . GLU A 1 293 ? -27.100 21.972 -11.356 1.00 90.62 293 GLU A N 1
ATOM 2442 C CA . GLU A 1 293 ? -27.642 23.077 -10.569 1.00 90.62 293 GLU A CA 1
ATOM 2443 C C . GLU A 1 293 ? -28.240 22.557 -9.260 1.00 90.62 293 GLU A C 1
ATOM 2445 O O . GLU A 1 293 ? -29.054 21.628 -9.254 1.00 90.62 293 GLU A O 1
ATOM 2450 N N . TRP A 1 294 ? -27.846 23.178 -8.148 1.00 88.62 294 TRP A N 1
ATOM 2451 C CA . TRP A 1 294 ? -28.436 22.943 -6.834 1.00 88.62 294 TRP A CA 1
ATOM 2452 C C . TRP A 1 294 ? -29.766 23.690 -6.722 1.00 88.62 294 TRP A C 1
ATOM 2454 O O . TRP A 1 294 ? -29.783 24.917 -6.677 1.00 88.62 294 TRP A O 1
ATOM 2464 N N . LEU A 1 295 ? -30.869 22.943 -6.647 1.00 85.56 295 LEU A N 1
ATOM 2465 C CA . LEU A 1 295 ? -32.216 23.497 -6.471 1.00 85.56 295 LEU A CA 1
ATOM 2466 C C . LEU A 1 295 ? -32.516 23.791 -4.991 1.00 85.56 295 LEU A C 1
ATOM 2468 O O . LEU A 1 295 ? -33.278 24.698 -4.667 1.00 85.56 295 LEU A O 1
ATOM 2472 N N . SER A 1 296 ? -31.908 23.028 -4.076 1.00 85.56 296 SER A N 1
ATOM 2473 C CA . SER A 1 296 ? -31.957 23.256 -2.626 1.00 85.56 296 SER A CA 1
ATOM 2474 C C . SER A 1 296 ? -30.752 22.611 -1.929 1.00 85.56 296 SER A C 1
ATOM 2476 O O . SER A 1 296 ? -29.877 22.058 -2.590 1.00 85.56 296 SER A O 1
ATOM 2478 N N . GLU A 1 297 ? -30.684 22.643 -0.592 1.00 80.00 297 GLU A N 1
ATOM 2479 C CA . GLU A 1 297 ? -29.597 21.984 0.156 1.00 80.00 297 GLU A CA 1
ATOM 2480 C C . GLU A 1 297 ? -29.522 20.467 -0.068 1.00 80.00 297 GLU A C 1
ATOM 2482 O O . GLU A 1 297 ? -28.438 19.890 0.056 1.00 80.00 297 GLU A O 1
ATOM 2487 N N . ASN A 1 298 ? -30.650 19.855 -0.440 1.00 84.44 298 ASN A N 1
ATOM 2488 C CA . ASN A 1 298 ? -30.815 18.412 -0.582 1.00 84.44 298 ASN A CA 1
ATOM 2489 C C . ASN A 1 298 ? -31.233 18.011 -1.998 1.00 84.44 298 ASN A C 1
ATOM 2491 O O . ASN A 1 298 ? -31.543 16.849 -2.225 1.00 84.44 298 ASN A O 1
ATOM 2495 N N . GLU A 1 299 ? -31.263 18.937 -2.957 1.00 86.62 299 GLU A N 1
ATOM 2496 C CA . GLU A 1 299 ? -31.724 18.638 -4.312 1.00 86.62 299 GLU A CA 1
ATOM 2497 C C . GLU A 1 299 ? -30.774 19.189 -5.367 1.00 86.62 299 GLU A C 1
ATOM 2499 O O . GLU A 1 299 ? -30.471 20.384 -5.383 1.00 86.62 299 GLU A O 1
ATOM 2504 N N . LEU A 1 300 ? -30.371 18.321 -6.292 1.00 90.38 300 LEU A N 1
ATOM 2505 C CA . LEU A 1 300 ? -29.541 18.669 -7.439 1.00 90.38 300 LEU A CA 1
ATOM 2506 C C . LEU A 1 300 ? -30.227 18.249 -8.735 1.00 90.38 300 LEU A C 1
ATOM 2508 O O . LEU A 1 300 ? -30.881 17.207 -8.811 1.00 90.38 300 LEU A O 1
ATOM 2512 N N . SER A 1 301 ? -30.056 19.065 -9.766 1.00 89.56 301 SER A N 1
ATOM 2513 C CA . SER A 1 301 ? -30.520 18.787 -11.115 1.00 89.56 301 SER A CA 1
ATOM 2514 C C . SER A 1 301 ? -29.364 18.727 -12.107 1.00 89.56 301 SER A C 1
ATOM 2516 O O . SER A 1 301 ? -28.411 19.496 -12.007 1.00 89.56 301 SER A O 1
ATOM 2518 N N . ILE A 1 302 ? -29.454 17.806 -13.067 1.00 89.25 302 ILE A N 1
ATOM 2519 C CA . ILE A 1 302 ? -28.527 17.685 -14.200 1.00 89.25 302 ILE A CA 1
ATOM 2520 C C . ILE A 1 302 ? -29.344 17.782 -15.491 1.00 89.25 302 ILE A C 1
ATOM 2522 O O . ILE A 1 302 ? -30.233 16.951 -15.701 1.00 89.25 302 ILE A O 1
ATOM 2526 N N . PRO A 1 303 ? -29.082 18.760 -16.373 1.00 88.69 303 PRO A N 1
ATOM 2527 C CA . PRO A 1 303 ? -29.768 18.864 -17.653 1.00 88.69 303 PRO A CA 1
ATOM 2528 C C . PRO A 1 303 ? -29.508 17.660 -18.562 1.00 88.69 303 PRO A C 1
ATOM 2530 O O . PRO A 1 303 ? -28.369 17.231 -18.762 1.00 88.69 303 PRO A O 1
ATOM 2533 N N . ILE A 1 304 ? -30.571 17.145 -19.180 1.00 86.50 304 ILE A N 1
ATOM 2534 C CA . ILE A 1 304 ? -30.490 16.086 -20.185 1.00 86.50 304 ILE A CA 1
ATOM 2535 C C . ILE A 1 304 ? -30.032 16.709 -21.502 1.00 86.50 304 ILE A C 1
ATOM 2537 O O . ILE A 1 304 ? -30.822 17.242 -22.280 1.00 86.50 304 ILE A O 1
ATOM 2541 N N . THR A 1 305 ? -28.722 16.656 -21.722 1.00 86.88 305 THR A N 1
ATOM 2542 C CA . THR A 1 305 ? -28.022 17.180 -22.902 1.00 86.88 305 THR A CA 1
ATOM 2543 C C . THR A 1 305 ? -27.420 16.043 -23.727 1.00 86.88 305 THR A C 1
ATOM 2545 O O . THR A 1 305 ? -27.354 14.903 -23.267 1.00 86.88 305 THR A O 1
ATOM 2548 N N . GLU A 1 306 ? -26.924 16.340 -24.933 1.00 83.75 306 GLU A N 1
ATOM 2549 C CA . GLU A 1 306 ? -26.166 15.363 -25.734 1.00 83.75 306 GLU A CA 1
ATOM 2550 C C . GLU A 1 306 ? -24.953 14.802 -24.976 1.00 83.75 306 GLU A C 1
ATOM 2552 O O . GLU A 1 306 ? -24.659 13.615 -25.100 1.00 83.75 306 GLU A O 1
ATOM 2557 N N . ALA A 1 307 ? -24.301 15.616 -24.134 1.00 84.38 307 ALA A N 1
ATOM 2558 C CA . ALA A 1 307 ? -23.190 15.176 -23.294 1.00 84.38 307 ALA A CA 1
ATOM 2559 C C . ALA A 1 307 ? -23.626 14.066 -22.324 1.00 84.38 307 ALA A C 1
ATOM 2561 O O . ALA A 1 307 ? -23.015 12.999 -22.306 1.00 84.38 307 ALA A O 1
ATOM 2562 N N . LEU A 1 308 ? -24.738 14.264 -21.605 1.00 85.69 308 LEU A N 1
ATOM 2563 C CA . LEU A 1 308 ? -25.295 13.245 -20.710 1.00 85.69 308 LEU A CA 1
ATOM 2564 C C . LEU A 1 308 ? -25.715 11.980 -21.468 1.00 85.69 308 LEU A C 1
ATOM 2566 O O . LEU A 1 308 ? -25.474 10.869 -21.006 1.00 85.69 308 LEU A O 1
ATOM 2570 N N . ILE A 1 309 ? -26.343 12.136 -22.636 1.00 85.38 309 ILE A N 1
ATOM 2571 C CA . ILE A 1 309 ? -26.760 10.996 -23.463 1.00 85.38 309 ILE A CA 1
ATOM 2572 C C . ILE A 1 309 ? -25.532 10.177 -23.879 1.00 85.38 309 ILE A C 1
ATOM 2574 O O . ILE A 1 309 ? -25.556 8.951 -23.777 1.00 85.38 309 ILE A O 1
ATOM 2578 N N . SER A 1 310 ? -24.447 10.845 -24.280 1.00 85.00 310 SER A N 1
ATOM 2579 C CA . SER A 1 310 ? -23.220 10.197 -24.753 1.00 85.00 310 SER A CA 1
ATOM 2580 C C . SER A 1 310 ? -22.476 9.390 -23.685 1.00 85.00 310 SER A C 1
ATOM 2582 O O . SER A 1 310 ? -21.810 8.420 -24.033 1.00 85.00 310 SER A O 1
ATOM 2584 N N . CYS A 1 311 ? -22.610 9.749 -22.403 1.00 80.94 311 CYS A N 1
ATOM 2585 C CA . CYS A 1 311 ? -21.984 9.035 -21.287 1.00 80.94 311 CYS A CA 1
ATOM 2586 C C . CYS A 1 311 ? -22.966 8.192 -20.459 1.00 80.94 311 CYS A C 1
ATOM 2588 O O . CYS A 1 311 ? -22.567 7.597 -19.460 1.00 80.94 311 CYS A O 1
ATOM 2590 N N . SER A 1 312 ? -24.242 8.127 -20.851 1.00 83.12 312 SER A N 1
ATOM 2591 C CA . SER A 1 312 ? -25.319 7.540 -20.041 1.00 83.12 312 SER A CA 1
ATOM 2592 C C . SER A 1 312 ? -25.066 6.090 -19.606 1.00 83.12 312 SER A C 1
ATOM 2594 O O . SER A 1 312 ? -25.317 5.754 -18.446 1.00 83.12 312 SER A O 1
ATOM 2596 N N . ASP A 1 313 ? -24.509 5.264 -20.495 1.00 75.25 313 ASP A N 1
ATOM 2597 C CA . ASP A 1 313 ? -24.187 3.854 -20.231 1.00 75.25 313 ASP A CA 1
ATOM 2598 C C . ASP A 1 313 ? -23.131 3.665 -19.126 1.00 75.25 313 ASP A C 1
ATOM 2600 O O . ASP A 1 313 ? -23.095 2.619 -18.481 1.00 75.25 313 ASP A O 1
ATOM 2604 N N . GLU A 1 314 ? -22.289 4.671 -18.874 1.00 74.69 314 GLU A N 1
ATOM 2605 C CA . GLU A 1 314 ? -21.275 4.659 -17.810 1.00 74.69 314 GLU A CA 1
ATOM 2606 C C . GLU A 1 314 ? -21.740 5.444 -16.574 1.00 74.69 314 GLU A C 1
ATOM 2608 O O . GLU A 1 314 ? -21.556 5.007 -15.435 1.00 74.69 314 GLU A O 1
ATOM 2613 N N . PHE A 1 315 ? -22.422 6.567 -16.801 1.00 79.31 315 PHE A N 1
ATOM 2614 C CA . PHE A 1 315 ? -22.898 7.496 -15.784 1.00 79.31 315 PHE A CA 1
ATOM 2615 C C . PHE A 1 315 ? -23.969 6.895 -14.860 1.00 79.31 315 PHE A C 1
ATOM 2617 O O . PHE A 1 315 ? -23.846 6.977 -13.636 1.00 79.31 315 PHE A O 1
ATOM 2624 N N . TYR A 1 316 ? -25.009 6.250 -15.408 1.00 77.56 316 TYR A N 1
ATOM 2625 C CA . TYR A 1 316 ? -26.092 5.687 -14.586 1.00 77.56 316 TYR A CA 1
ATOM 2626 C C . TYR A 1 316 ? -25.633 4.529 -13.682 1.00 77.56 316 TYR A C 1
ATOM 2628 O O . TYR A 1 316 ? -26.006 4.515 -12.501 1.00 77.56 316 TYR A O 1
ATOM 2636 N N . PRO A 1 317 ? -24.801 3.575 -14.151 1.00 67.88 317 PRO A N 1
ATOM 2637 C CA . PRO A 1 317 ? -24.200 2.579 -13.267 1.00 67.88 317 PRO A CA 1
ATOM 2638 C C . PRO A 1 317 ? -23.335 3.178 -12.154 1.00 67.88 317 PRO A C 1
ATOM 2640 O O . PRO A 1 317 ? -23.249 2.599 -11.076 1.00 67.88 317 PRO A O 1
ATOM 2643 N N . GLU A 1 318 ? -22.676 4.314 -12.389 1.00 66.94 318 GLU A N 1
ATOM 2644 C CA . GLU A 1 318 ? -21.822 4.962 -11.387 1.00 66.94 318 GLU A CA 1
ATOM 2645 C C . GLU A 1 318 ? -22.642 5.673 -10.301 1.00 66.94 318 GLU A C 1
ATOM 2647 O O . GLU A 1 318 ? -22.351 5.512 -9.118 1.00 66.94 318 GLU A O 1
ATOM 2652 N N . ILE A 1 319 ? -23.734 6.342 -10.677 1.00 71.75 319 ILE A N 1
ATOM 2653 C CA . ILE A 1 319 ? -24.701 6.929 -9.731 1.00 71.75 319 ILE A CA 1
ATOM 2654 C C . ILE A 1 319 ? -25.365 5.864 -8.864 1.00 71.75 319 ILE A C 1
ATOM 2656 O O . ILE A 1 319 ? -25.465 6.021 -7.648 1.00 71.75 319 ILE A O 1
ATOM 2660 N N . THR A 1 320 ? -25.835 4.781 -9.485 1.00 65.19 320 THR A N 1
ATOM 2661 C CA . THR A 1 320 ? -26.564 3.715 -8.776 1.00 65.19 320 THR A CA 1
ATOM 2662 C C . THR A 1 320 ? -25.677 2.953 -7.795 1.00 65.19 320 THR A C 1
ATOM 2664 O O . THR A 1 320 ? -26.174 2.461 -6.790 1.00 65.19 320 THR A O 1
ATOM 2667 N N . ARG A 1 321 ? -24.359 2.895 -8.030 1.00 58.97 321 ARG A N 1
ATOM 2668 C CA . ARG A 1 321 ? -23.387 2.347 -7.066 1.00 58.97 321 ARG A CA 1
ATOM 2669 C C . ARG A 1 321 ? -23.184 3.223 -5.830 1.00 58.97 321 ARG A C 1
ATOM 2671 O O . ARG A 1 321 ? -22.701 2.705 -4.830 1.00 58.97 321 ARG A O 1
ATOM 2678 N N . GLY A 1 322 ? -23.503 4.514 -5.909 1.00 53.84 322 GLY A N 1
ATOM 2679 C CA . GLY A 1 322 ? -23.359 5.465 -4.807 1.00 53.84 322 GLY A CA 1
ATOM 2680 C C . GLY A 1 322 ? -24.572 5.554 -3.874 1.00 53.84 322 GLY A C 1
ATOM 2681 O O . GLY A 1 322 ? -24.576 6.402 -2.989 1.00 53.84 322 GLY A O 1
ATOM 2682 N N . ASP A 1 323 ? -25.616 4.741 -4.067 1.00 58.75 323 ASP A N 1
ATOM 2683 C CA . ASP A 1 323 ? -26.893 4.869 -3.341 1.00 58.75 323 ASP A CA 1
ATOM 2684 C C . ASP A 1 323 ? -27.501 6.289 -3.440 1.00 58.75 323 ASP A C 1
ATOM 2686 O O . ASP A 1 323 ? -28.048 6.840 -2.478 1.00 58.75 323 ASP A O 1
ATOM 2690 N N . LEU A 1 324 ? -27.374 6.923 -4.612 1.00 63.31 324 LEU A N 1
ATOM 2691 C CA . LEU A 1 324 ? -28.025 8.198 -4.909 1.00 63.31 324 LEU A CA 1
ATOM 2692 C C . LEU A 1 324 ? -29.455 7.967 -5.411 1.00 63.31 324 LEU A C 1
ATOM 2694 O O . LEU A 1 324 ? -29.662 7.316 -6.436 1.00 63.31 324 LEU A O 1
ATOM 2698 N N . ASP A 1 325 ? -30.436 8.562 -4.730 1.00 64.44 325 ASP A N 1
ATOM 2699 C CA . ASP A 1 325 ? -31.847 8.485 -5.117 1.00 64.44 325 ASP A CA 1
ATOM 2700 C C . ASP A 1 325 ? -32.124 9.356 -6.359 1.00 64.44 325 ASP A C 1
ATOM 2702 O O . ASP A 1 325 ? -32.354 10.567 -6.275 1.00 64.44 325 ASP A O 1
ATOM 2706 N N . LEU A 1 326 ? -32.128 8.732 -7.541 1.00 64.06 326 LEU A N 1
ATOM 2707 C CA . LEU A 1 326 ? -32.648 9.336 -8.768 1.00 64.06 326 LEU A CA 1
ATOM 2708 C C . LEU A 1 326 ? -34.176 9.203 -8.778 1.00 64.06 326 LEU A C 1
ATOM 2710 O O . LEU A 1 326 ? -34.700 8.106 -8.974 1.00 64.06 326 LEU A O 1
ATOM 2714 N N . ARG A 1 327 ? -34.910 10.307 -8.588 1.00 57.31 327 ARG A N 1
ATOM 2715 C CA . ARG A 1 327 ? -36.381 10.247 -8.513 1.00 57.31 327 ARG A CA 1
ATOM 2716 C C . ARG A 1 327 ? -37.071 10.311 -9.869 1.00 57.31 327 ARG A C 1
ATOM 2718 O O . ARG A 1 327 ? -37.968 9.509 -10.114 1.00 57.31 327 ARG A O 1
ATOM 2725 N N . MET A 1 328 ? -36.731 11.271 -10.734 1.00 61.34 328 MET A N 1
ATOM 2726 C CA . MET A 1 328 ? -37.497 11.521 -11.965 1.00 61.34 328 MET A CA 1
ATOM 2727 C C . MET A 1 328 ? -36.682 12.226 -13.058 1.00 61.34 328 MET A C 1
ATOM 2729 O O . MET A 1 328 ? -35.835 13.070 -12.767 1.00 61.34 328 MET A O 1
ATOM 2733 N N . SER A 1 329 ? -37.027 11.941 -14.321 1.00 61.81 329 SER A N 1
ATOM 2734 C CA . SER A 1 329 ? -36.802 12.852 -15.448 1.00 61.81 329 SER A CA 1
ATOM 2735 C C . SER A 1 329 ? -38.021 13.769 -15.594 1.00 61.81 329 SER A C 1
ATOM 2737 O O . SER A 1 329 ? -39.120 13.285 -15.883 1.00 61.81 329 SER A O 1
ATOM 2739 N N . SER A 1 330 ? -37.863 15.074 -15.395 1.00 62.44 330 SER A N 1
ATOM 2740 C CA . SER A 1 330 ? -38.945 16.058 -15.555 1.00 62.44 330 SER A CA 1
ATOM 2741 C C . SER A 1 330 ? -38.459 17.269 -16.349 1.00 62.44 330 SER A C 1
ATOM 2743 O O . SER A 1 330 ? -37.252 17.470 -16.457 1.00 62.44 330 SER A O 1
ATOM 2745 N N . PRO A 1 331 ? -39.348 18.104 -16.911 1.00 62.38 331 PRO A N 1
ATOM 2746 C CA . PRO A 1 331 ? -38.946 19.436 -17.346 1.00 62.38 331 PRO A CA 1
ATOM 2747 C C . PRO A 1 331 ? -38.374 20.222 -16.153 1.00 62.38 331 PRO A C 1
ATOM 2749 O O . PRO A 1 331 ? -38.829 20.026 -15.022 1.00 62.38 331 PRO A O 1
ATOM 2752 N N . ASN A 1 332 ? -37.408 21.106 -16.396 1.00 65.81 332 ASN A N 1
ATOM 2753 C CA . ASN A 1 332 ? -37.022 22.151 -15.445 1.00 65.81 332 ASN A CA 1
ATOM 2754 C C . ASN A 1 332 ? -38.189 23.133 -15.191 1.00 65.81 332 ASN A C 1
ATOM 2756 O O . ASN A 1 332 ? -39.222 23.079 -15.866 1.00 65.81 332 ASN A O 1
ATOM 2760 N N . GLU A 1 333 ? -38.058 24.011 -14.191 1.00 65.94 333 GLU A N 1
ATOM 2761 C CA . GLU A 1 333 ? -39.158 24.874 -13.720 1.00 65.94 333 GLU A CA 1
ATOM 2762 C C . GLU A 1 333 ? -39.739 25.793 -14.810 1.00 65.94 333 GLU A C 1
ATOM 2764 O O . GLU A 1 333 ? -40.948 26.027 -14.849 1.00 65.94 333 GLU A O 1
ATOM 2769 N N . ASP A 1 334 ? -38.907 26.253 -15.744 1.00 70.44 334 ASP A N 1
ATOM 2770 C CA . ASP A 1 334 ? -39.285 27.074 -16.901 1.00 70.44 334 ASP A CA 1
ATOM 2771 C C . ASP A 1 334 ? -39.660 26.243 -18.150 1.00 70.44 334 ASP A C 1
ATOM 2773 O O . ASP A 1 334 ? -40.059 26.805 -19.173 1.00 70.44 334 ASP A O 1
ATOM 2777 N N . ARG A 1 335 ? -39.609 24.904 -18.058 1.00 66.81 335 ARG A N 1
ATOM 2778 C CA . ARG A 1 335 ? -39.941 23.915 -19.103 1.00 66.81 335 ARG A CA 1
ATOM 2779 C C . ARG A 1 335 ? -39.126 24.047 -20.393 1.00 66.81 335 ARG A C 1
ATOM 2781 O O . ARG A 1 335 ? -39.594 23.643 -21.460 1.00 66.81 335 ARG A O 1
ATOM 2788 N N . THR A 1 336 ? -37.925 24.601 -20.312 1.00 66.75 336 THR A N 1
ATOM 2789 C CA . THR A 1 336 ? -37.026 24.796 -21.456 1.00 66.75 336 THR A CA 1
ATOM 2790 C C . THR A 1 336 ? -36.136 23.583 -21.734 1.00 66.75 336 THR A C 1
ATOM 2792 O O . THR A 1 336 ? -35.701 23.401 -22.871 1.00 66.75 336 THR A O 1
ATOM 2795 N N . ALA A 1 337 ? -35.910 22.717 -20.742 1.00 69.12 337 ALA A N 1
ATOM 2796 C CA . ALA A 1 337 ? -35.099 21.509 -20.865 1.00 69.12 337 ALA A CA 1
ATOM 2797 C C . ALA A 1 337 ? -35.636 20.368 -19.988 1.00 69.12 337 ALA A C 1
ATOM 2799 O O . ALA A 1 337 ? -36.309 20.593 -18.985 1.00 69.12 337 ALA A O 1
ATOM 2800 N N . SER A 1 338 ? -35.326 19.123 -20.355 1.00 83.06 338 SER A N 1
ATOM 2801 C CA . SER A 1 338 ? -35.538 17.983 -19.453 1.00 83.06 338 SER A CA 1
ATOM 2802 C C . SER A 1 338 ? -34.340 17.856 -18.515 1.00 83.06 338 SER A C 1
ATOM 2804 O O . SER A 1 338 ? -33.206 18.039 -18.948 1.00 83.06 338 SER A O 1
ATOM 2806 N N . ILE A 1 339 ? -34.580 17.546 -17.245 1.00 85.31 339 ILE A N 1
ATOM 2807 C CA . ILE A 1 339 ? -33.560 17.397 -16.204 1.00 85.31 339 ILE A CA 1
ATOM 2808 C C . ILE A 1 339 ? -33.681 16.029 -15.534 1.00 85.31 339 ILE A C 1
ATOM 2810 O O . ILE A 1 339 ? -34.776 15.477 -15.414 1.00 85.31 339 ILE A O 1
ATOM 2814 N N . LEU A 1 340 ? -32.553 15.501 -15.069 1.00 86.69 340 LEU A N 1
ATOM 2815 C CA . LEU A 1 340 ? -32.505 14.484 -14.027 1.00 86.69 340 LEU A CA 1
ATOM 2816 C C . LEU A 1 340 ? -32.513 15.179 -12.673 1.00 86.69 340 LEU A C 1
ATOM 2818 O O . LEU A 1 340 ? -31.702 16.078 -12.455 1.00 86.69 340 LEU A O 1
ATOM 2822 N N . LYS A 1 341 ? -33.398 14.756 -11.768 1.00 84.94 341 LYS A N 1
ATOM 2823 C CA . LYS A 1 341 ? -33.465 15.292 -10.406 1.00 84.94 341 LYS A CA 1
ATOM 2824 C C . LYS A 1 341 ? -33.025 14.250 -9.375 1.00 84.94 341 LYS A C 1
ATOM 2826 O O . LYS A 1 341 ? -33.557 13.136 -9.345 1.00 84.94 341 LYS A O 1
ATOM 2831 N N . PHE A 1 342 ? -32.094 14.656 -8.517 1.00 84.06 342 PHE A N 1
ATOM 2832 C CA . PHE A 1 342 ? -31.569 13.902 -7.382 1.00 84.06 342 PHE A CA 1
ATOM 2833 C C . PHE A 1 342 ? -32.033 14.554 -6.082 1.00 84.06 342 PHE A C 1
ATOM 2835 O O . PHE A 1 342 ? -31.942 15.775 -5.946 1.00 84.06 342 PHE A O 1
ATOM 2842 N N . GLU A 1 343 ? -32.516 13.752 -5.137 1.00 81.19 343 GLU A N 1
ATOM 2843 C CA . GLU A 1 343 ? -32.954 14.211 -3.815 1.00 81.19 343 GLU A CA 1
ATOM 2844 C C . GLU A 1 343 ? -32.205 13.415 -2.744 1.00 81.19 343 GLU A C 1
ATOM 2846 O O . GLU A 1 343 ? -32.285 12.191 -2.691 1.00 81.19 343 GLU A O 1
ATOM 2851 N N . PHE A 1 344 ? -31.436 14.100 -1.906 1.00 79.25 344 PHE A N 1
ATOM 2852 C CA . PHE A 1 344 ? -30.584 13.483 -0.899 1.00 79.25 344 PHE A CA 1
ATOM 2853 C C . PHE A 1 344 ? -31.328 13.419 0.434 1.00 79.25 344 PHE A C 1
ATOM 2855 O O . PHE A 1 344 ? -31.737 14.440 0.984 1.00 79.25 344 PHE A O 1
ATOM 2862 N N . SER A 1 345 ? -31.481 12.210 0.971 1.00 71.19 345 SER A N 1
ATOM 2863 C CA . SER A 1 345 ? -32.027 11.974 2.308 1.00 71.19 345 SER A CA 1
ATOM 2864 C C . SER A 1 345 ? -31.009 11.255 3.195 1.00 71.19 345 SER A C 1
ATOM 2866 O O . SER A 1 345 ? -30.165 10.504 2.696 1.00 71.19 345 SER A O 1
ATOM 2868 N N . ASP A 1 346 ? -31.092 11.467 4.511 1.00 57.56 346 ASP A N 1
ATOM 2869 C CA . ASP A 1 346 ? -30.255 10.767 5.500 1.00 57.56 346 ASP A CA 1
ATOM 2870 C C . ASP A 1 346 ? -30.700 9.307 5.730 1.00 57.56 346 ASP A C 1
ATOM 2872 O O . ASP A 1 346 ? -30.002 8.527 6.374 1.00 57.56 346 ASP A O 1
ATOM 2876 N N . SER A 1 347 ? -31.862 8.905 5.205 1.00 49.16 347 SER A N 1
ATOM 2877 C CA . SER A 1 347 ? -32.381 7.545 5.338 1.00 49.16 347 SER A CA 1
ATOM 2878 C C . SER A 1 347 ? -31.860 6.639 4.223 1.00 49.16 347 SER A C 1
ATOM 2880 O O . SER A 1 347 ? -32.280 6.767 3.075 1.00 49.16 347 SER A O 1
ATOM 2882 N N . CYS A 1 348 ? -31.023 5.657 4.562 1.00 39.81 348 CYS A N 1
ATOM 2883 C CA . CYS A 1 348 ? -30.939 4.436 3.762 1.00 39.81 348 CYS A CA 1
ATOM 2884 C C . CYS A 1 348 ? -32.287 3.722 3.901 1.00 39.81 348 CYS A C 1
ATOM 2886 O O . CYS A 1 348 ? -32.607 3.229 4.984 1.00 39.81 348 CYS A O 1
ATOM 2888 N N . TYR A 1 349 ? -33.106 3.691 2.849 1.00 38.66 349 TYR A N 1
ATOM 2889 C CA . TYR A 1 349 ? -34.278 2.822 2.853 1.00 38.66 349 TYR A CA 1
ATOM 2890 C C . TYR A 1 349 ? -33.789 1.377 2.982 1.00 38.66 349 TYR A C 1
ATOM 2892 O O . TYR A 1 349 ? -33.175 0.831 2.066 1.00 38.66 349 TYR A O 1
ATOM 2900 N N . GLU A 1 350 ? -34.061 0.747 4.127 1.00 29.06 350 GLU A N 1
ATOM 2901 C CA . GLU A 1 350 ? -34.114 -0.706 4.207 1.00 29.06 350 GLU A CA 1
ATOM 2902 C C . GLU A 1 350 ? -35.143 -1.153 3.164 1.00 29.06 350 GLU A C 1
ATOM 2904 O O . GLU A 1 350 ? -36.354 -1.029 3.373 1.00 29.06 350 GLU A O 1
ATOM 2909 N N . TYR A 1 351 ? -34.672 -1.650 2.019 1.00 29.64 351 TYR A N 1
ATOM 2910 C CA . TYR A 1 351 ? -35.499 -2.469 1.145 1.00 29.64 351 TYR A CA 1
ATOM 2911 C C . TYR A 1 351 ? -35.865 -3.726 1.935 1.00 29.64 351 TYR A C 1
ATOM 2913 O O . TYR A 1 351 ? -35.190 -4.755 1.898 1.00 29.64 351 TYR A O 1
ATOM 2921 N N . SER A 1 352 ? -36.949 -3.619 2.695 1.00 26.36 352 SER A N 1
ATOM 2922 C CA . SER A 1 352 ? -37.706 -4.757 3.173 1.00 26.36 352 SER A CA 1
ATOM 2923 C C . SER A 1 352 ? -38.277 -5.436 1.933 1.00 26.36 352 SER A C 1
ATOM 2925 O O . SER A 1 352 ? -39.263 -4.992 1.351 1.00 26.36 352 SER A O 1
ATOM 2927 N N . MET A 1 353 ? -37.602 -6.493 1.481 1.00 28.08 353 MET A N 1
ATOM 2928 C CA . MET A 1 353 ? -38.200 -7.443 0.551 1.00 28.08 353 MET A CA 1
ATOM 2929 C C . MET A 1 353 ? -39.448 -8.028 1.224 1.00 28.08 353 MET A C 1
ATOM 2931 O O . MET A 1 353 ? -39.333 -8.759 2.211 1.00 28.08 353 MET A O 1
ATOM 2935 N N . GLN A 1 354 ? -40.622 -7.672 0.702 1.00 28.48 354 GLN A N 1
ATOM 2936 C CA . GLN A 1 354 ? -41.846 -8.465 0.815 1.00 28.48 354 GLN A CA 1
ATOM 2937 C C . GLN A 1 354 ? -42.054 -9.253 -0.470 1.00 28.48 354 GLN A C 1
ATOM 2939 O O . GLN A 1 354 ? -41.833 -8.666 -1.555 1.00 28.48 354 GLN A O 1
#

Sequence (354 aa):
MQADSIKNPMFDLLLFMQTYENNGLDDEKFIRKCKNLVTNFTKLYLSVDSILNENSSGFDYKRNELMRIQTIEYCYLKISTIWDLAYQIADYVLGYKKGNKYEKLENSFEEYKRSHDFLSLSWYQDINKIRNRIVHGGVNIIPFYDNDELMFNVYNENVDSVMPHCSVYSKPKGLMVSAGSYFIYYTSILYNYLVDFFSYVLKELKKSVKPTIVLDEFAAELIEERSGRWFFDRLSEYNAYARETLNLPLGENINDYSKSRLSVTRFYEEAGTIPFKRKMIESIADKYSLSYEWLSENELSIPITEALISCSDEFYPEITRGDLDLRMSSPNEDRTASILKFEFSDSCYEYSMQ